Protein AF-A0A2E4EAE1-F1 (afdb_monomer_lite)

Radius of gyration: 16.14 Å; chains: 1; bounding box: 43×43×41 Å

pLDDT: mean 82.94, std 17.98, range [29.55, 97.81]

Foldseek 3Di:
DDDPDKDKDQLDDDDDDDDDDDLVRLVNVLLVLVQVLLPDPPRQFHDDPQQSNQEIEIEALDPPDDAWAWADDPSHTYTYGHDNDDDDDPFDKDADDPVQQPDQLLHIKTFHPSLRSLNSCLLRVLHSVLRVCLVVVVQLVDCSGRVNNDDNVQSPDRVGPSSVSSSSSSSVSPRCPDPGIGRDD

Secondary structure (DSSP, 8-state):
------EEE----------S--HHHHHHHHHHHHHHHTTSTT-SBPPPHHHHHT-EEEEE--TT----EEEEETTEEEEEEE-TT---TT-EEEPPPHHHHT-TTTS-EEESHHHHHHHHHHHHHHHHHHHHHHH-HHHHH-TTTBTT---TTTTSSTTSHHHHHHHHHHIIIIITTSTT-EE--

Structure (mmCIF, N/CA/C/O backbone):
data_AF-A0A2E4EAE1-F1
#
_entry.id   AF-A0A2E4EAE1-F1
#
loop_
_atom_site.group_PDB
_atom_site.id
_atom_site.type_symbol
_atom_site.label_atom_id
_atom_site.label_alt_id
_atom_site.label_comp_id
_atom_site.label_asym_id
_atom_site.label_entity_id
_atom_site.label_seq_id
_atom_site.pdbx_PDB_ins_code
_atom_site.Cartn_x
_atom_site.Cartn_y
_atom_site.Cartn_z
_atom_site.occupancy
_atom_site.B_iso_or_equiv
_atom_site.auth_seq_id
_atom_site.auth_comp_id
_atom_site.auth_asym_id
_atom_site.auth_atom_id
_atom_site.pdbx_PDB_model_num
ATOM 1 N N . MET A 1 1 ? -15.953 -31.266 8.461 1.00 37.25 1 MET A N 1
ATOM 2 C CA . MET A 1 1 ? -14.820 -30.324 8.318 1.00 37.25 1 MET A CA 1
ATOM 3 C C . MET A 1 1 ? -15.296 -29.164 7.445 1.00 37.25 1 MET A C 1
ATOM 5 O O . MET A 1 1 ? -15.343 -29.300 6.229 1.00 37.25 1 MET A O 1
ATOM 9 N N . GLN A 1 2 ? -15.813 -28.093 8.055 1.00 29.55 2 GLN A N 1
ATOM 10 C CA . GLN A 1 2 ? -16.350 -26.944 7.316 1.00 29.55 2 GLN A CA 1
ATOM 11 C C . GLN A 1 2 ? -15.187 -26.075 6.829 1.00 29.55 2 GLN A C 1
ATOM 13 O O . GLN A 1 2 ? -14.342 -25.663 7.619 1.00 29.55 2 GLN A O 1
ATOM 18 N N . ARG A 1 3 ? -15.120 -25.838 5.515 1.00 34.94 3 ARG A N 1
ATOM 19 C CA . ARG A 1 3 ? -14.210 -24.856 4.918 1.00 34.94 3 ARG A CA 1
ATOM 20 C C . ARG A 1 3 ? -14.643 -23.484 5.436 1.00 34.94 3 ARG A C 1
ATOM 22 O O . ARG A 1 3 ? -15.737 -23.042 5.105 1.00 34.94 3 ARG A O 1
ATOM 29 N N . GLY A 1 4 ? -13.825 -22.871 6.290 1.00 38.25 4 GLY A N 1
ATOM 30 C CA . GLY A 1 4 ? -14.064 -21.520 6.795 1.00 38.25 4 GLY A CA 1
ATOM 31 C C . GLY A 1 4 ? -14.280 -20.543 5.640 1.00 38.25 4 GLY A C 1
ATOM 32 O O . GLY A 1 4 ? -13.631 -20.665 4.600 1.00 38.25 4 GLY A O 1
ATOM 33 N N . ASN A 1 5 ? -15.234 -19.630 5.826 1.00 42.41 5 ASN A N 1
ATOM 34 C CA . ASN A 1 5 ? -15.734 -18.665 4.847 1.00 42.41 5 ASN A CA 1
ATOM 35 C C . ASN A 1 5 ? -14.617 -17.774 4.277 1.00 42.41 5 ASN A C 1
ATOM 37 O O . ASN A 1 5 ? -14.390 -16.661 4.741 1.00 42.41 5 ASN A O 1
ATOM 41 N N . MET A 1 6 ? -13.921 -18.261 3.254 1.00 36.84 6 MET A N 1
ATOM 42 C CA . MET A 1 6 ? -13.001 -17.474 2.445 1.00 36.84 6 MET A CA 1
ATOM 43 C C . MET A 1 6 ? -13.831 -16.730 1.401 1.00 36.84 6 MET A C 1
ATOM 45 O O . MET A 1 6 ? -14.415 -17.354 0.516 1.00 36.84 6 MET A O 1
ATOM 49 N N . LYS A 1 7 ? -13.921 -15.403 1.517 1.00 45.91 7 LYS A N 1
ATOM 50 C CA . LYS A 1 7 ? -14.502 -14.560 0.469 1.00 45.91 7 LYS A CA 1
ATOM 51 C C . LYS A 1 7 ? -13.377 -14.010 -0.403 1.00 45.91 7 LYS A C 1
ATOM 53 O O . LYS A 1 7 ? -12.556 -13.212 0.051 1.00 45.91 7 LYS A O 1
ATOM 58 N N . GLU A 1 8 ? -13.336 -14.442 -1.657 1.00 39.12 8 GLU A N 1
ATOM 59 C CA . GLU A 1 8 ? -12.516 -13.805 -2.686 1.00 39.12 8 GLU A CA 1
ATOM 60 C C . GLU A 1 8 ? -13.300 -12.642 -3.299 1.00 39.12 8 GLU A C 1
ATOM 62 O O . GLU A 1 8 ? -14.384 -12.837 -3.851 1.00 39.12 8 GLU A O 1
ATOM 67 N N . LEU A 1 9 ? -12.761 -11.425 -3.206 1.00 43.94 9 LEU A N 1
ATOM 68 C CA . LEU A 1 9 ? -13.325 -10.269 -3.894 1.00 43.94 9 LEU A CA 1
ATOM 69 C C . LEU A 1 9 ? -12.743 -10.193 -5.307 1.00 43.94 9 LEU A C 1
ATOM 71 O O . LEU A 1 9 ? -11.574 -9.856 -5.502 1.00 43.94 9 LEU A O 1
ATOM 75 N N . ASN A 1 10 ? -13.580 -10.467 -6.308 1.00 40.91 10 ASN A N 1
ATOM 76 C CA . ASN A 1 10 ? -13.293 -10.109 -7.693 1.00 40.91 10 ASN A CA 1
ATOM 77 C C . ASN A 1 10 ? -13.635 -8.628 -7.890 1.00 40.91 10 ASN A C 1
ATOM 79 O O . ASN A 1 10 ? -14.791 -8.275 -8.112 1.00 40.91 10 ASN A O 1
ATOM 83 N N . VAL A 1 11 ? -12.634 -7.752 -7.803 1.00 43.03 11 VAL A N 1
ATOM 84 C CA . VAL A 1 11 ? -12.815 -6.303 -7.986 1.00 43.03 11 VAL A CA 1
ATOM 85 C C . VAL A 1 11 ? -13.001 -5.994 -9.482 1.00 43.03 11 VAL A C 1
ATOM 87 O O . VAL A 1 11 ? -12.065 -5.582 -10.168 1.00 43.03 11 VAL A O 1
ATOM 90 N N . TYR A 1 12 ? -14.205 -6.223 -10.020 1.00 39.12 12 TYR A N 1
ATOM 91 C CA . TYR A 1 12 ? -14.596 -5.773 -11.361 1.00 39.12 12 TYR A CA 1
ATOM 92 C C . TYR A 1 12 ? -15.380 -4.457 -11.313 1.00 39.12 12 TYR A C 1
ATOM 94 O O . TYR A 1 12 ? -16.194 -4.191 -10.437 1.00 39.12 12 TYR A O 1
ATOM 102 N N . THR A 1 13 ? -15.048 -3.611 -12.280 1.00 49.38 13 THR A N 1
ATOM 103 C CA . THR A 1 13 ? -15.401 -2.201 -12.443 1.00 49.38 13 THR A CA 1
ATOM 104 C C . THR A 1 13 ? -16.889 -1.946 -12.675 1.00 49.38 13 THR A C 1
ATOM 106 O O . THR A 1 13 ? -17.449 -2.499 -13.616 1.00 49.38 13 THR A O 1
ATOM 109 N N . GLY A 1 14 ? -17.474 -1.004 -11.940 1.00 33.78 14 GLY A N 1
ATOM 110 C CA . GLY A 1 14 ? -18.778 -0.414 -12.257 1.00 33.78 14 GLY A CA 1
ATOM 111 C C . GLY A 1 14 ? -19.405 0.196 -11.014 1.00 33.78 14 GLY A C 1
ATOM 112 O O . GLY A 1 14 ? -19.077 -0.227 -9.918 1.00 33.78 14 GLY A O 1
ATOM 113 N N . GLU A 1 15 ? -20.194 1.246 -11.181 1.00 37.91 15 GLU A N 1
ATOM 114 C CA . GLU A 1 15 ? -20.766 2.092 -10.130 1.00 37.91 15 GLU A CA 1
ATOM 115 C C . GLU A 1 15 ? -21.535 1.299 -9.062 1.00 37.91 15 GLU A C 1
ATOM 117 O O . GLU A 1 15 ? -22.378 0.473 -9.398 1.00 37.91 15 GLU A O 1
ATOM 122 N N . TYR A 1 16 ? -21.279 1.589 -7.779 1.00 34.12 16 TYR A N 1
ATOM 123 C CA . TYR A 1 16 ? -22.100 1.087 -6.677 1.00 34.12 16 TYR A CA 1
ATOM 124 C C . TYR A 1 16 ? -22.393 2.186 -5.660 1.00 34.12 16 TYR A C 1
ATOM 126 O O . TYR A 1 16 ? -21.527 2.979 -5.283 1.00 34.12 16 TYR A O 1
ATOM 134 N N . THR A 1 17 ? -23.655 2.204 -5.249 1.00 29.73 17 THR A N 1
ATOM 135 C CA . THR A 1 17 ? -24.255 3.079 -4.249 1.00 29.73 17 THR A CA 1
ATOM 136 C C . THR A 1 17 ? -23.647 2.792 -2.876 1.00 29.73 17 THR A C 1
ATOM 138 O O . THR A 1 17 ? -23.623 1.650 -2.421 1.00 29.73 17 THR A O 1
ATOM 141 N N . ILE A 1 18 ? -23.129 3.841 -2.238 1.00 36.28 18 ILE A N 1
ATOM 142 C CA . ILE A 1 18 ? -22.396 3.797 -0.970 1.00 36.28 18 ILE A CA 1
ATOM 143 C C . ILE A 1 18 ? -23.400 3.674 0.181 1.00 36.28 18 ILE A C 1
ATOM 145 O O . ILE A 1 18 ? -24.134 4.621 0.443 1.00 36.28 18 ILE A O 1
ATOM 149 N N . ASN A 1 19 ? -23.392 2.541 0.886 1.00 31.92 19 ASN A N 1
ATOM 150 C CA . ASN A 1 19 ? -23.866 2.448 2.267 1.00 31.92 19 ASN A CA 1
ATOM 151 C C . ASN A 1 19 ? -22.698 1.981 3.148 1.00 31.92 19 ASN A C 1
ATOM 153 O O . ASN A 1 19 ? -21.879 1.159 2.750 1.00 31.92 19 ASN A O 1
ATOM 157 N N . SER A 1 20 ? -22.568 2.623 4.300 1.00 43.25 20 SER A N 1
ATOM 158 C CA . SER A 1 20 ? -21.354 2.787 5.098 1.00 43.25 20 SER A CA 1
ATOM 159 C C . SER A 1 20 ? -20.948 1.575 5.958 1.00 43.25 20 SER A C 1
ATOM 161 O O . SER A 1 20 ? -21.804 0.876 6.486 1.00 43.25 20 SER A O 1
ATOM 163 N N . GLU A 1 21 ? -19.630 1.447 6.188 1.00 56.25 21 GLU A N 1
ATOM 164 C CA . GLU A 1 21 ? -18.943 0.707 7.279 1.00 56.25 21 GLU A CA 1
ATOM 165 C C . GLU A 1 21 ? -18.638 -0.803 7.162 1.00 56.25 21 GLU A C 1
ATOM 167 O O . GLU A 1 21 ? -18.187 -1.388 8.147 1.00 56.25 21 GLU A O 1
ATOM 172 N N . ASP A 1 22 ? -18.749 -1.454 6.001 1.00 77.88 22 ASP A N 1
ATOM 173 C CA . ASP A 1 22 ? -18.199 -2.816 5.855 1.00 77.88 22 ASP A CA 1
ATOM 174 C C . ASP A 1 22 ? -16.760 -2.844 5.295 1.00 77.88 22 ASP A C 1
ATOM 176 O O . ASP A 1 22 ? -16.285 -1.931 4.610 1.00 77.88 22 ASP A O 1
ATOM 180 N N . HIS A 1 23 ? -16.020 -3.904 5.643 1.00 85.06 23 HIS A N 1
ATOM 181 C CA . HIS A 1 23 ? -14.617 -4.081 5.253 1.00 85.06 23 HIS A CA 1
ATOM 182 C C . HIS A 1 23 ? -14.446 -4.066 3.727 1.00 85.06 23 HIS A C 1
ATOM 184 O O . HIS A 1 23 ? -13.472 -3.512 3.218 1.00 85.06 23 HIS A O 1
ATOM 190 N N . GLU A 1 24 ? -15.393 -4.664 3.001 1.00 86.12 24 GLU A N 1
ATOM 191 C CA . GLU A 1 24 ? -15.355 -4.798 1.544 1.00 86.12 24 GLU A CA 1
ATOM 192 C C . GLU A 1 24 ? -15.437 -3.420 0.870 1.00 86.12 24 GLU A C 1
ATOM 194 O O . GLU A 1 24 ? -14.621 -3.103 0.002 1.00 86.12 24 GLU A O 1
ATOM 199 N N . THR A 1 25 ? -16.351 -2.561 1.323 1.00 88.94 25 THR A N 1
ATOM 200 C CA . THR A 1 25 ? -16.530 -1.195 0.820 1.00 88.94 25 THR A CA 1
ATOM 201 C C . THR A 1 25 ? -15.285 -0.349 1.052 1.00 88.94 25 THR A C 1
ATOM 203 O O . THR A 1 25 ? -14.785 0.277 0.116 1.00 88.94 25 THR A O 1
ATOM 206 N N . ILE A 1 26 ? -14.729 -0.379 2.267 1.00 91.31 26 ILE A N 1
ATOM 207 C CA . ILE A 1 26 ? -13.510 0.368 2.617 1.00 91.31 26 ILE A CA 1
ATOM 208 C C . ILE A 1 26 ? -12.330 -0.077 1.739 1.00 91.31 26 ILE A C 1
ATOM 210 O O . ILE A 1 26 ? -11.548 0.741 1.254 1.00 91.31 26 ILE A O 1
ATOM 214 N N . ILE A 1 27 ? -12.198 -1.378 1.494 1.00 92.38 27 ILE A N 1
ATOM 215 C CA . ILE A 1 27 ? -11.084 -1.928 0.716 1.00 92.38 27 ILE A CA 1
ATOM 216 C C . ILE A 1 27 ? -11.249 -1.637 -0.775 1.00 92.38 27 ILE A C 1
ATOM 218 O O . ILE A 1 27 ? -10.278 -1.263 -1.437 1.00 92.38 27 ILE A O 1
ATOM 222 N N . ASN A 1 28 ? -12.468 -1.726 -1.305 1.00 91.62 28 ASN A N 1
ATOM 223 C CA . ASN A 1 28 ? -12.767 -1.316 -2.674 1.00 91.62 28 ASN A CA 1
ATOM 224 C C . ASN A 1 28 ? -12.489 0.180 -2.883 1.00 91.62 28 ASN A C 1
ATOM 226 O O . ASN A 1 28 ? -11.887 0.561 -3.894 1.00 91.62 28 ASN A O 1
ATOM 230 N N . GLU A 1 29 ? -12.850 1.022 -1.909 1.00 94.69 29 GLU A N 1
ATOM 231 C CA . GLU A 1 29 ? -12.513 2.446 -1.905 1.00 94.69 29 GLU A CA 1
ATOM 232 C C . GLU A 1 29 ? -10.991 2.643 -1.962 1.00 94.69 29 GLU A C 1
ATOM 234 O O . GLU A 1 29 ? -10.488 3.339 -2.853 1.00 94.69 29 GLU A O 1
ATOM 239 N N . PHE A 1 30 ? -10.242 1.980 -1.073 1.00 95.94 30 PHE A N 1
ATOM 240 C CA . PHE A 1 30 ? -8.781 2.032 -1.055 1.00 95.94 30 PHE A CA 1
ATOM 241 C C . PHE A 1 30 ? -8.180 1.644 -2.412 1.00 95.94 30 PHE A C 1
ATOM 243 O O . PHE A 1 30 ? -7.364 2.391 -2.956 1.00 95.94 30 PHE A O 1
ATOM 250 N N . VAL A 1 31 ? -8.589 0.511 -2.996 1.00 95.12 31 VAL A N 1
ATOM 251 C CA . VAL A 1 31 ? -8.072 0.031 -4.291 1.00 95.12 31 VAL A CA 1
ATOM 252 C C . VAL A 1 31 ? -8.362 1.045 -5.400 1.00 95.12 31 VAL A C 1
ATOM 254 O O . VAL A 1 31 ? -7.477 1.366 -6.204 1.00 95.12 31 VAL A O 1
ATOM 257 N N . GLY A 1 32 ? -9.572 1.608 -5.427 1.00 95.31 32 GLY A N 1
ATOM 258 C CA . GLY A 1 32 ? -9.955 2.656 -6.371 1.00 95.31 32 GLY A CA 1
ATOM 259 C 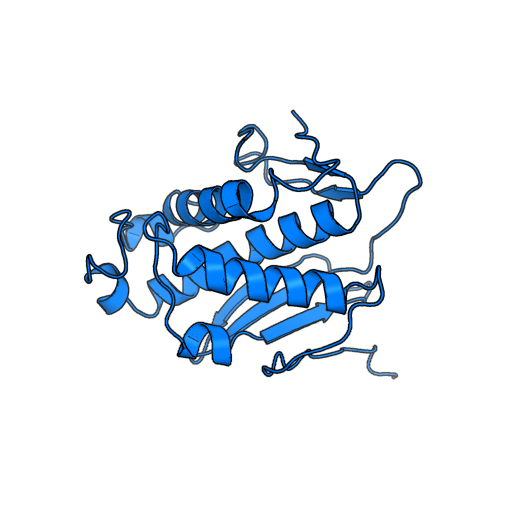C . GLY A 1 32 ? -9.090 3.913 -6.240 1.00 95.31 32 GLY A C 1
ATOM 260 O O . GLY A 1 32 ? -8.601 4.447 -7.245 1.00 95.31 32 GLY A O 1
ATOM 261 N N . LEU A 1 33 ? -8.850 4.371 -5.011 1.00 96.44 33 LEU A N 1
ATOM 262 C CA . LEU A 1 33 ? -8.011 5.533 -4.725 1.00 96.44 33 LEU A CA 1
ATOM 263 C C . LEU A 1 33 ? -6.533 5.269 -5.030 1.00 96.44 33 LEU A C 1
ATOM 265 O O . LEU A 1 33 ? -5.887 6.113 -5.649 1.00 96.44 33 LEU A O 1
ATOM 269 N N . ALA A 1 34 ? -6.004 4.092 -4.704 1.00 96.31 34 ALA A N 1
ATOM 270 C CA . ALA A 1 34 ? -4.627 3.706 -5.005 1.00 96.31 34 ALA A CA 1
ATOM 271 C C . ALA A 1 34 ? -4.373 3.625 -6.520 1.00 96.31 34 ALA A C 1
ATOM 273 O O . ALA A 1 34 ? -3.356 4.120 -7.027 1.00 96.31 34 ALA A O 1
ATOM 274 N N . LYS A 1 35 ? -5.341 3.108 -7.286 1.00 95.94 35 LYS A N 1
ATOM 275 C CA . LYS A 1 35 ? -5.311 3.132 -8.756 1.00 95.94 35 LYS A CA 1
ATOM 276 C C . LYS A 1 35 ? -5.257 4.551 -9.310 1.00 95.94 35 LYS A C 1
ATOM 278 O O . LYS A 1 35 ? -4.509 4.808 -10.254 1.00 95.94 35 LYS A O 1
ATOM 283 N N . LYS A 1 36 ? -6.012 5.487 -8.732 1.00 95.06 36 LYS A N 1
ATOM 284 C CA . LYS A 1 36 ? -5.952 6.910 -9.108 1.00 95.06 36 LYS A CA 1
ATOM 285 C C . LYS A 1 36 ? -4.615 7.539 -8.696 1.00 95.06 36 LYS A C 1
ATOM 287 O O . LYS A 1 36 ? -3.979 8.196 -9.518 1.00 95.06 36 LYS A O 1
ATOM 292 N N . ALA A 1 37 ? -4.147 7.300 -7.471 1.00 94.62 37 ALA A N 1
ATOM 293 C CA . ALA A 1 37 ? -2.909 7.864 -6.936 1.00 94.62 37 ALA A CA 1
ATOM 294 C C . ALA A 1 37 ? -1.687 7.460 -7.769 1.00 94.62 37 ALA A C 1
ATOM 296 O O . ALA A 1 37 ? -0.918 8.318 -8.194 1.00 94.62 37 ALA A O 1
ATOM 297 N N . THR A 1 38 ? -1.556 6.182 -8.125 1.00 93.00 38 THR A N 1
ATOM 298 C CA . THR A 1 38 ? -0.424 5.690 -8.937 1.00 93.00 38 THR A CA 1
ATOM 299 C C . THR A 1 38 ? -0.402 6.251 -10.367 1.00 93.00 38 THR A C 1
ATOM 301 O O . THR A 1 38 ? 0.631 6.226 -11.041 1.00 93.00 38 THR A O 1
ATOM 304 N N . ARG A 1 39 ? -1.492 6.868 -10.839 1.00 91.38 39 ARG A N 1
ATOM 305 C CA . ARG A 1 39 ? -1.534 7.604 -12.115 1.00 91.38 39 ARG A CA 1
ATOM 306 C C . ARG A 1 39 ? -1.047 9.053 -12.003 1.00 91.38 39 ARG A C 1
ATOM 308 O O . ARG A 1 39 ? -0.580 9.579 -13.012 1.00 91.38 39 ARG A O 1
ATOM 315 N N . LYS A 1 40 ? -1.012 9.661 -10.811 1.00 90.81 40 LYS A N 1
ATOM 316 C CA . LYS A 1 40 ? -0.550 11.051 -10.588 1.00 90.81 40 LYS A CA 1
ATOM 317 C C . LYS A 1 40 ? 0.919 11.256 -10.930 1.00 90.81 40 LYS A C 1
ATOM 319 O O . LYS A 1 40 ? 1.730 10.361 -10.713 1.00 90.81 40 LYS A O 1
ATOM 324 N N . ALA A 1 41 ? 1.299 12.432 -11.423 1.00 86.50 41 ALA A N 1
ATOM 325 C CA . ALA A 1 41 ? 2.679 12.711 -11.829 1.00 86.50 41 ALA A CA 1
ATOM 326 C C . ALA A 1 41 ? 3.724 12.414 -10.733 1.00 86.50 41 ALA A C 1
ATOM 328 O O . ALA A 1 41 ? 4.799 11.934 -11.089 1.00 86.50 41 ALA A O 1
ATOM 329 N N . SER A 1 42 ? 3.359 12.613 -9.462 1.00 87.81 42 SER A N 1
ATOM 330 C CA . SER A 1 42 ? 4.162 12.376 -8.255 1.00 87.81 42 SER A CA 1
ATOM 331 C C . SER A 1 42 ? 4.343 10.907 -7.855 1.00 87.81 42 SER A C 1
ATOM 333 O O . SER A 1 42 ? 5.124 10.628 -6.953 1.00 87.81 42 SER A O 1
ATOM 335 N N . ALA A 1 43 ? 3.638 9.962 -8.485 1.00 92.00 43 ALA A N 1
ATOM 336 C CA . ALA A 1 43 ? 3.779 8.551 -8.139 1.00 92.00 43 ALA A CA 1
ATOM 337 C C . ALA A 1 43 ? 5.217 8.066 -8.414 1.00 92.00 43 ALA A C 1
ATOM 339 O O . ALA A 1 43 ? 5.681 8.217 -9.552 1.00 92.00 43 ALA A O 1
ATOM 340 N N . PRO A 1 44 ? 5.897 7.436 -7.433 1.00 90.12 44 PRO A N 1
ATOM 341 C CA . PRO A 1 44 ? 7.279 6.982 -7.592 1.00 90.12 44 PRO A CA 1
ATOM 342 C C . PRO A 1 44 ? 7.388 5.875 -8.645 1.00 90.12 44 PRO A C 1
ATOM 344 O O . PRO A 1 44 ? 8.403 5.751 -9.332 1.00 90.12 44 PRO A O 1
ATOM 347 N N . PHE A 1 45 ? 6.309 5.103 -8.797 1.00 88.25 45 PHE A N 1
ATOM 348 C CA . PHE A 1 45 ? 6.214 3.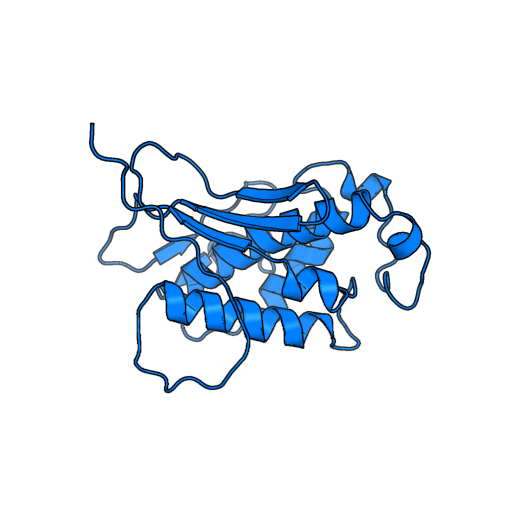987 -9.718 1.00 88.25 45 PHE A CA 1
ATOM 349 C C . PHE A 1 45 ? 4.820 3.906 -10.356 1.00 88.25 45 PHE A C 1
ATOM 351 O O . PHE A 1 45 ? 3.799 3.970 -9.665 1.00 88.25 45 PHE A O 1
ATOM 358 N N . LYS A 1 46 ? 4.763 3.762 -11.684 1.00 89.94 46 LYS A N 1
ATOM 359 C CA . LYS A 1 46 ? 3.517 3.588 -12.446 1.00 89.94 46 LYS A CA 1
ATOM 360 C C . LYS A 1 46 ? 3.135 2.122 -12.561 1.00 89.94 46 LYS A C 1
ATOM 362 O O . LYS A 1 46 ? 3.948 1.282 -12.926 1.00 89.94 46 LYS A O 1
ATOM 367 N N . LEU A 1 47 ? 1.859 1.832 -12.340 1.00 90.50 47 LEU A N 1
ATOM 368 C CA . LEU A 1 47 ? 1.306 0.491 -12.503 1.00 90.50 47 LEU A CA 1
ATOM 369 C C . LEU A 1 47 ? 0.502 0.400 -13.798 1.00 90.50 47 LEU A C 1
ATOM 371 O O . LEU A 1 47 ? -0.217 1.333 -14.167 1.00 90.50 47 LEU A O 1
ATOM 375 N N . SER A 1 48 ? 0.633 -0.728 -14.495 1.00 86.56 48 SER A N 1
ATOM 376 C CA . SER A 1 48 ? -0.128 -0.988 -15.715 1.00 86.56 48 SER A CA 1
ATOM 377 C C . SER A 1 48 ? -1.613 -1.188 -15.406 1.00 86.56 48 SER A C 1
ATOM 379 O O . SER A 1 48 ? -2.002 -1.519 -14.286 1.00 86.56 48 SER A O 1
ATOM 381 N N . ALA A 1 49 ? -2.464 -1.028 -16.421 1.00 87.44 49 ALA A N 1
ATOM 382 C CA . ALA A 1 49 ? -3.872 -1.401 -16.298 1.00 87.44 49 ALA A CA 1
ATOM 383 C C . ALA A 1 49 ? -4.040 -2.891 -15.942 1.0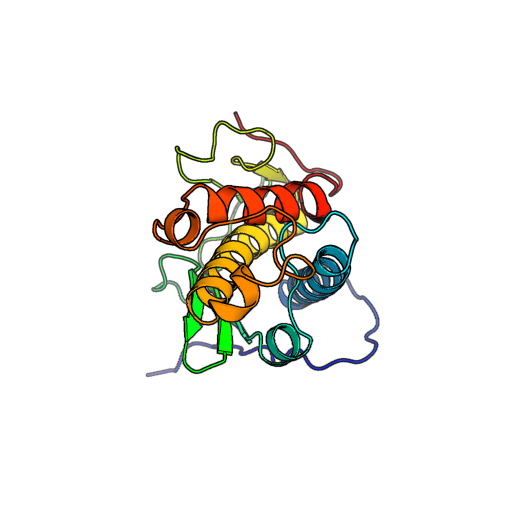0 87.44 49 ALA A C 1
ATOM 385 O O . ALA A 1 49 ? -4.926 -3.230 -15.165 1.00 87.44 49 ALA A O 1
ATOM 386 N N . ASP A 1 50 ? -3.158 -3.749 -16.465 1.00 88.06 50 ASP A N 1
ATOM 387 C CA . ASP A 1 50 ? -3.167 -5.192 -16.217 1.00 88.06 50 ASP A CA 1
ATOM 388 C C . ASP A 1 50 ? -2.856 -5.548 -14.754 1.00 88.06 50 ASP A C 1
ATOM 390 O O . ASP A 1 50 ? -3.546 -6.391 -14.190 1.00 88.06 50 ASP A O 1
ATOM 394 N N . PHE A 1 51 ? -1.923 -4.834 -14.099 1.00 92.50 51 PHE A N 1
ATOM 395 C CA . PHE A 1 51 ? -1.674 -4.995 -12.659 1.00 92.50 51 PHE A CA 1
ATOM 396 C C . PHE A 1 51 ? -2.970 -4.823 -11.862 1.00 92.50 51 PHE A C 1
ATOM 398 O O . PHE A 1 51 ? -3.329 -5.675 -11.058 1.00 92.50 51 PHE A O 1
ATOM 405 N N . TRP A 1 52 ? -3.696 -3.733 -12.125 1.00 93.44 52 TRP A N 1
ATOM 406 C CA . TRP A 1 52 ? -4.935 -3.421 -11.415 1.00 93.44 52 TRP A CA 1
ATOM 407 C C . TRP A 1 52 ? -6.079 -4.368 -11.769 1.00 93.44 52 TRP A C 1
ATOM 409 O O . TRP A 1 52 ? -6.877 -4.687 -10.900 1.00 93.44 52 TRP A O 1
ATOM 419 N N . LYS A 1 53 ? -6.168 -4.813 -13.028 1.00 89.50 53 LYS A N 1
ATOM 420 C CA . LYS A 1 53 ? -7.201 -5.756 -13.482 1.00 89.50 53 LYS A CA 1
ATOM 421 C C . LYS A 1 53 ? -7.061 -7.129 -12.817 1.00 89.50 53 LYS A C 1
ATOM 423 O O . LYS A 1 53 ? -8.054 -7.825 -12.656 1.00 89.50 53 LYS A O 1
ATOM 428 N N . ARG A 1 54 ? -5.833 -7.521 -12.475 1.00 90.19 54 ARG A N 1
ATOM 429 C CA . ARG A 1 54 ? -5.507 -8.831 -11.898 1.00 90.19 54 ARG A CA 1
ATOM 430 C C . ARG A 1 54 ? -5.234 -8.784 -10.399 1.00 90.19 54 ARG A C 1
ATOM 432 O O . ARG A 1 54 ? -4.863 -9.810 -9.847 1.00 90.19 54 ARG A O 1
ATOM 439 N N . LEU A 1 55 ? -5.341 -7.626 -9.749 1.00 93.56 55 LEU A N 1
ATOM 440 C CA . LEU A 1 55 ? -5.112 -7.539 -8.311 1.00 93.56 55 LEU A CA 1
ATOM 441 C C . LEU A 1 55 ? -6.208 -8.320 -7.579 1.00 93.56 55 LEU A C 1
ATOM 443 O O . LEU A 1 55 ? -7.381 -7.969 -7.672 1.00 93.56 55 LEU A O 1
ATOM 447 N N . ILE A 1 56 ? -5.809 -9.348 -6.837 1.00 92.25 56 ILE A N 1
ATOM 448 C CA . ILE A 1 56 ? -6.699 -10.119 -5.968 1.00 92.25 56 ILE A CA 1
ATOM 449 C C . ILE A 1 56 ? -6.570 -9.580 -4.547 1.00 92.25 56 ILE A C 1
ATOM 451 O O . ILE A 1 56 ? -5.456 -9.455 -4.036 1.00 92.25 56 ILE A O 1
ATOM 455 N N . VAL A 1 57 ? -7.694 -9.287 -3.895 1.00 92.31 57 VAL A N 1
ATOM 456 C CA . VAL A 1 57 ? -7.720 -8.937 -2.471 1.00 92.31 57 VAL A CA 1
ATOM 457 C C . VAL A 1 57 ? -8.589 -9.945 -1.729 1.00 92.31 57 VAL A C 1
ATOM 459 O O . VAL A 1 57 ? -9.770 -10.102 -2.030 1.00 92.31 57 VAL A O 1
ATOM 462 N N . THR A 1 58 ? -8.000 -10.648 -0.766 1.00 88.56 58 THR A N 1
ATOM 463 C CA . THR A 1 58 ? -8.689 -11.653 0.052 1.00 88.56 58 THR A CA 1
ATOM 464 C C . THR A 1 58 ? -8.842 -11.144 1.477 1.00 88.56 58 THR A C 1
ATOM 466 O O . THR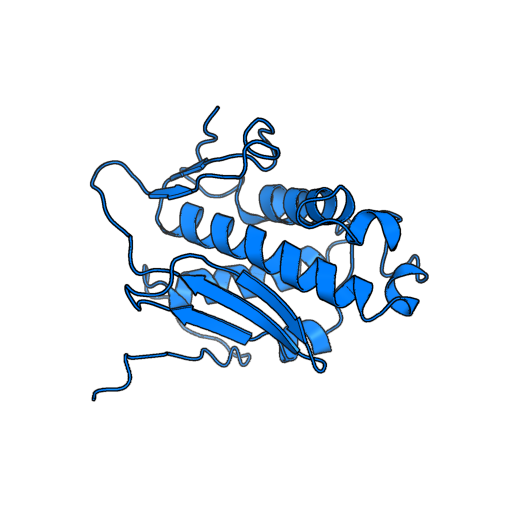 A 1 58 ? -7.854 -10.750 2.103 1.00 88.56 58 THR A O 1
ATOM 469 N N . LEU A 1 59 ? -10.067 -11.201 1.998 1.00 85.31 59 LEU A N 1
ATOM 470 C CA . LEU A 1 59 ? -10.372 -10.899 3.395 1.00 85.31 59 LEU A CA 1
ATOM 471 C C . LEU A 1 59 ? -10.430 -12.215 4.158 1.00 85.31 59 LEU A C 1
ATOM 473 O O . LEU A 1 59 ? -11.295 -13.049 3.888 1.00 85.31 59 LEU A O 1
ATOM 477 N N . ASP A 1 60 ? -9.479 -12.427 5.057 1.00 81.81 60 ASP A N 1
ATOM 478 C CA . ASP A 1 60 ? -9.359 -13.668 5.807 1.00 81.81 60 ASP A CA 1
ATOM 479 C C . ASP A 1 60 ? -9.706 -13.429 7.275 1.00 81.81 60 ASP A C 1
ATOM 481 O O . ASP A 1 60 ? -8.960 -12.786 8.007 1.00 81.81 60 ASP A O 1
ATOM 485 N N . PHE A 1 61 ? -10.856 -13.948 7.694 1.00 76.31 61 PHE A N 1
ATOM 486 C CA . PHE A 1 61 ? -11.328 -13.894 9.080 1.00 76.31 61 PHE A CA 1
ATOM 487 C C . PHE A 1 61 ? -10.997 -15.178 9.858 1.00 76.31 61 PHE A C 1
ATOM 489 O O . PHE A 1 61 ? -11.533 -15.394 10.942 1.00 76.31 61 PHE A O 1
ATOM 496 N N . ASN A 1 62 ? -10.167 -16.063 9.296 1.00 73.31 62 ASN A N 1
ATOM 497 C CA . ASN A 1 62 ? -9.753 -17.302 9.942 1.00 73.31 62 ASN A CA 1
ATOM 498 C C . ASN A 1 62 ? -8.770 -17.019 11.090 1.00 73.31 62 ASN A C 1
ATOM 500 O O . ASN A 1 62 ? -7.722 -16.407 10.881 1.00 73.31 62 ASN A O 1
ATOM 504 N N . ASP A 1 63 ? -9.086 -17.535 12.276 1.00 68.69 63 ASP A N 1
ATOM 505 C CA . ASP A 1 63 ? -8.325 -17.377 13.522 1.00 68.69 63 ASP A CA 1
ATOM 506 C C . ASP A 1 63 ? -6.940 -18.051 13.507 1.00 68.69 63 ASP A C 1
ATOM 508 O O . ASP A 1 63 ? -6.067 -17.778 14.338 1.00 68.69 63 ASP A O 1
ATOM 512 N N . HIS A 1 64 ? -6.705 -18.937 12.540 1.00 68.44 64 HIS A N 1
ATOM 513 C CA . HIS A 1 64 ? -5.425 -19.605 12.339 1.00 68.44 64 HIS A CA 1
ATOM 514 C C . HIS A 1 64 ? -4.441 -18.796 11.484 1.00 68.44 64 HIS A C 1
ATOM 516 O O . HIS A 1 64 ? -3.252 -19.139 11.438 1.00 68.44 64 HIS A O 1
ATOM 522 N N . ARG A 1 65 ? -4.879 -17.731 10.793 1.00 66.81 65 ARG A N 1
ATOM 523 C CA . ARG A 1 65 ? -3.964 -16.887 10.015 1.00 66.81 65 ARG A CA 1
ATOM 524 C C . ARG A 1 65 ? -3.386 -15.789 10.898 1.00 66.81 65 ARG A C 1
ATOM 526 O O . ARG A 1 65 ? -4.083 -14.929 11.405 1.00 66.81 65 ARG A O 1
ATOM 533 N N . THR A 1 66 ? -2.064 -15.782 11.032 1.00 69.25 66 THR A N 1
ATOM 534 C CA . THR A 1 66 ? -1.382 -14.887 11.976 1.00 69.25 66 THR A CA 1
ATOM 535 C C . THR A 1 66 ? -0.925 -13.552 11.385 1.00 69.25 66 THR A C 1
ATOM 537 O O . THR A 1 66 ? -0.516 -12.684 12.153 1.00 69.25 66 THR A O 1
ATOM 540 N N . ALA A 1 67 ? -0.953 -13.376 10.055 1.00 82.81 67 ALA A N 1
ATOM 541 C CA . ALA A 1 67 ? -0.465 -12.158 9.404 1.00 82.81 67 ALA A CA 1
ATOM 542 C C . ALA A 1 67 ? -1.062 -11.913 8.009 1.00 82.81 67 ALA A C 1
ATOM 544 O O . ALA A 1 67 ? -1.230 -12.848 7.218 1.00 82.81 67 ALA A O 1
ATOM 545 N N . SER A 1 68 ? -1.278 -10.633 7.704 1.00 90.12 68 SER A N 1
ATOM 546 C CA . SER A 1 68 ? -1.534 -10.118 6.356 1.00 90.12 68 SER A CA 1
ATOM 547 C C . SER A 1 68 ? -0.289 -10.229 5.475 1.00 90.12 68 SER A C 1
ATOM 549 O O . SER A 1 68 ? 0.834 -10.327 5.979 1.00 90.12 68 SER A O 1
ATOM 551 N N . ARG A 1 69 ? -0.493 -10.318 4.155 1.00 92.56 69 ARG A N 1
ATOM 552 C CA . ARG A 1 69 ? 0.584 -10.469 3.167 1.00 92.56 69 ARG A CA 1
ATOM 553 C C . ARG A 1 69 ? 0.211 -9.876 1.813 1.00 92.56 69 ARG A C 1
ATOM 555 O O . ARG A 1 69 ? -0.895 -10.092 1.323 1.00 92.56 69 ARG A O 1
ATOM 562 N N . GLY A 1 70 ? 1.181 -9.255 1.158 1.00 94.81 70 GLY A N 1
ATOM 563 C CA . GLY A 1 70 ? 1.121 -8.821 -0.230 1.00 94.81 70 GLY A CA 1
ATOM 564 C C . GLY A 1 70 ? 2.195 -9.483 -1.086 1.00 94.81 70 GLY A C 1
ATOM 565 O O . GLY A 1 70 ? 3.311 -9.753 -0.633 1.00 94.81 70 GLY A O 1
ATOM 566 N N . GLY A 1 71 ? 1.883 -9.739 -2.353 1.00 94.88 71 GLY A N 1
ATOM 567 C CA . GLY A 1 71 ? 2.809 -10.417 -3.248 1.00 94.88 71 GLY A CA 1
ATOM 568 C C . GLY A 1 71 ? 2.463 -10.314 -4.725 1.00 94.88 71 GLY A C 1
ATOM 569 O O . GLY A 1 71 ? 1.464 -9.727 -5.134 1.00 94.88 71 GLY A O 1
ATOM 570 N N . TYR A 1 72 ? 3.334 -10.905 -5.541 1.00 94.31 72 TYR A N 1
ATOM 571 C CA . TYR A 1 72 ? 3.125 -11.078 -6.974 1.00 94.31 72 TYR A CA 1
ATOM 572 C C . TYR A 1 72 ? 3.681 -12.435 -7.401 1.00 94.31 72 TYR A C 1
ATOM 574 O O . TYR A 1 72 ? 4.850 -12.739 -7.151 1.00 94.31 72 TYR A O 1
ATOM 582 N N . ARG A 1 73 ? 2.849 -13.270 -8.025 1.00 91.00 73 ARG A N 1
ATOM 583 C CA . ARG A 1 73 ? 3.233 -14.603 -8.509 1.00 91.00 73 ARG A CA 1
ATOM 584 C C . ARG A 1 73 ? 2.435 -14.937 -9.764 1.00 91.00 73 ARG A C 1
ATOM 586 O O . ARG A 1 73 ? 1.268 -14.587 -9.856 1.00 91.00 73 ARG A O 1
ATOM 593 N N . ASN A 1 74 ? 3.063 -15.612 -10.729 1.00 89.50 74 ASN A N 1
ATOM 594 C CA . ASN A 1 74 ? 2.412 -16.091 -11.957 1.00 89.50 74 ASN A CA 1
ATOM 595 C C . ASN A 1 74 ? 1.609 -15.007 -12.712 1.00 89.50 74 ASN A C 1
ATOM 597 O O . ASN A 1 74 ? 0.530 -15.273 -13.228 1.00 89.50 74 ASN A O 1
ATOM 601 N N . GLY A 1 75 ? 2.118 -13.770 -12.759 1.00 87.25 75 GLY A N 1
ATOM 602 C CA . GLY A 1 75 ? 1.441 -12.672 -13.459 1.00 87.25 75 GLY A CA 1
ATOM 603 C C . GLY A 1 75 ? 0.334 -11.969 -12.663 1.00 87.25 75 GLY A C 1
ATOM 604 O O . GLY A 1 75 ? -0.327 -11.087 -13.204 1.00 87.25 75 GLY A O 1
ATOM 605 N N . VAL A 1 76 ? 0.113 -12.351 -11.403 1.00 92.38 76 VAL A N 1
ATOM 606 C CA . VAL A 1 76 ? -1.013 -11.891 -10.581 1.00 92.38 76 VAL A CA 1
ATOM 607 C C . VAL A 1 76 ? -0.492 -11.257 -9.295 1.00 92.38 76 VAL A C 1
ATOM 609 O O . VAL A 1 76 ? 0.291 -11.863 -8.558 1.00 92.38 76 VAL A O 1
ATOM 612 N N . ALA A 1 77 ? -0.918 -10.020 -9.038 1.00 94.62 77 ALA A N 1
ATOM 613 C CA . ALA A 1 77 ? -0.700 -9.339 -7.768 1.00 94.62 77 ALA A CA 1
ATOM 614 C C . ALA A 1 77 ? -1.776 -9.773 -6.775 1.00 94.62 77 ALA A C 1
ATOM 616 O O . ALA A 1 77 ? -2.935 -9.931 -7.154 1.00 94.62 77 ALA A O 1
ATOM 617 N N . TRP A 1 78 ? -1.412 -9.947 -5.511 1.00 95.00 78 TRP A N 1
ATOM 618 C CA . TRP A 1 78 ? -2.363 -10.346 -4.484 1.00 95.00 78 TRP A CA 1
ATOM 619 C C . TRP A 1 78 ? -2.076 -9.653 -3.157 1.00 95.00 78 TRP A C 1
ATOM 621 O O . TRP A 1 78 ? -0.925 -9.362 -2.826 1.00 95.00 78 TRP A O 1
ATOM 631 N N . ILE A 1 79 ? -3.144 -9.403 -2.409 1.00 94.38 79 ILE A N 1
ATOM 632 C CA . ILE A 1 79 ? -3.146 -8.931 -1.029 1.00 94.38 79 ILE A CA 1
ATOM 633 C C . ILE A 1 79 ? -4.078 -9.854 -0.251 1.00 94.38 79 ILE A C 1
ATOM 635 O O . ILE A 1 79 ? -5.189 -10.144 -0.684 1.00 94.38 79 ILE A O 1
ATOM 639 N N . ASN A 1 80 ? -3.636 -10.317 0.904 1.00 90.62 80 ASN A N 1
ATOM 640 C CA . ASN A 1 80 ? -4.462 -11.044 1.847 1.00 90.62 80 ASN A CA 1
ATOM 641 C C . ASN A 1 80 ? -4.402 -10.328 3.191 1.00 90.62 80 ASN A C 1
ATOM 643 O O . ASN A 1 80 ? -3.311 -10.059 3.694 1.00 90.62 80 ASN A O 1
ATOM 647 N N . LEU A 1 81 ? -5.568 -10.025 3.748 1.00 89.38 81 LEU A N 1
ATOM 648 C CA . LEU A 1 81 ? -5.690 -9.337 5.022 1.00 89.38 81 LEU A CA 1
ATOM 649 C C . LEU A 1 81 ? -6.174 -10.329 6.075 1.00 89.38 81 LEU A C 1
ATOM 651 O O . LEU A 1 81 ? -7.256 -10.888 5.917 1.00 89.38 81 LEU A O 1
ATOM 655 N N . ALA A 1 82 ? -5.382 -10.540 7.124 1.00 86.50 82 ALA A N 1
ATOM 656 C CA . ALA A 1 82 ? -5.803 -11.291 8.302 1.00 86.50 82 ALA A CA 1
ATOM 657 C C . ALA A 1 82 ? -6.593 -10.352 9.226 1.00 86.50 82 ALA A C 1
ATOM 659 O O . ALA A 1 82 ? -6.066 -9.341 9.692 1.00 86.50 82 ALA A O 1
ATOM 660 N N . LEU A 1 83 ? -7.875 -10.655 9.415 1.00 80.62 83 LEU A N 1
ATOM 661 C CA . LEU A 1 83 ? -8.887 -9.789 10.018 1.00 80.62 83 LEU A CA 1
ATOM 662 C C . LEU A 1 83 ? -9.542 -10.412 11.270 1.00 80.62 83 LEU A C 1
ATOM 664 O O . LEU A 1 83 ? -10.515 -9.883 11.795 1.00 80.62 83 LEU A O 1
ATOM 668 N N . ASP A 1 84 ? -9.043 -11.549 11.746 1.00 68.25 84 ASP A N 1
ATOM 669 C CA . ASP A 1 84 ? -9.607 -12.339 12.849 1.00 68.25 84 ASP A CA 1
ATOM 670 C C . ASP A 1 84 ? -9.440 -11.682 14.235 1.00 68.25 84 ASP A C 1
ATOM 672 O O . ASP A 1 84 ? -10.259 -11.891 15.129 1.00 68.25 84 ASP A O 1
ATOM 676 N N . LYS A 1 85 ? -8.402 -10.858 14.433 1.00 58.88 85 LYS A N 1
ATOM 677 C CA . LYS A 1 85 ? -8.031 -10.313 15.758 1.00 58.88 85 LYS A CA 1
ATOM 678 C C . LYS A 1 85 ? -8.527 -8.900 16.071 1.00 58.88 85 LYS A C 1
ATOM 680 O O . LYS A 1 85 ? -7.899 -8.216 16.882 1.00 58.88 85 LYS A O 1
ATOM 685 N N . TYR A 1 86 ? -9.637 -8.437 15.498 1.00 63.06 86 TYR A N 1
ATOM 686 C CA . TYR A 1 86 ? -10.163 -7.108 15.849 1.00 63.06 86 TYR A CA 1
ATOM 687 C C . TYR A 1 86 ? -10.979 -7.118 17.137 1.00 63.06 86 TYR A C 1
ATOM 689 O O . TYR A 1 86 ? -12.116 -7.587 17.149 1.00 63.06 86 TYR A O 1
ATOM 697 N N . PRO A 1 87 ? -10.445 -6.537 18.223 1.00 51.34 87 PRO A N 1
ATOM 698 C CA . PRO A 1 87 ? -11.299 -5.610 18.971 1.00 51.34 87 PRO A CA 1
ATOM 699 C C . PRO A 1 87 ? -10.539 -4.437 19.632 1.00 51.34 87 PRO A C 1
ATOM 701 O O . PRO A 1 87 ? -9.397 -4.607 20.061 1.00 51.34 87 PRO A O 1
ATOM 704 N N . ARG A 1 88 ? -11.220 -3.290 19.854 1.00 53.16 88 ARG A N 1
ATOM 705 C CA . ARG A 1 88 ? -11.569 -2.726 21.194 1.00 53.16 88 ARG A CA 1
ATOM 706 C C . ARG A 1 88 ? -12.003 -1.244 21.163 1.00 53.16 88 ARG A C 1
ATOM 708 O O . ARG A 1 88 ? -11.720 -0.510 20.226 1.00 53.16 88 ARG A O 1
ATOM 715 N N . LYS A 1 89 ? -12.690 -0.859 22.250 1.00 47.69 89 LYS A N 1
ATOM 716 C CA . LYS A 1 89 ? -13.401 0.400 22.568 1.00 47.69 89 LYS A CA 1
ATOM 717 C C . LYS A 1 89 ? -12.665 1.733 22.322 1.00 47.69 89 LYS A C 1
ATOM 719 O O . LYS A 1 89 ? -13.340 2.754 22.301 1.00 47.69 89 LYS A O 1
ATOM 724 N N . ASP A 1 90 ? -11.349 1.728 22.099 1.00 55.66 90 ASP A N 1
ATOM 725 C CA . ASP A 1 90 ? -10.496 2.932 22.137 1.00 55.66 90 ASP A CA 1
ATOM 726 C C . ASP A 1 90 ? -9.864 3.283 20.770 1.00 55.66 90 ASP A C 1
ATOM 728 O O . ASP A 1 90 ? -8.837 3.959 20.700 1.00 55.66 90 ASP A O 1
ATOM 732 N N . GLY A 1 91 ? -10.456 2.794 19.673 1.00 69.19 91 GLY A N 1
ATOM 733 C CA . GLY A 1 91 ? -9.982 3.008 18.301 1.00 69.19 91 GLY A CA 1
ATOM 734 C C . GLY A 1 91 ? -9.121 1.866 17.747 1.00 69.19 91 GLY A C 1
ATOM 735 O O . GLY A 1 91 ? -8.631 0.997 18.472 1.00 69.19 91 GLY A O 1
ATOM 736 N N . TYR A 1 92 ? -8.941 1.851 16.424 1.00 85.38 92 TYR A N 1
ATOM 737 C CA . TYR A 1 92 ? -8.194 0.809 15.720 1.00 85.38 92 TYR A CA 1
ATOM 738 C C . TYR A 1 92 ? -6.724 1.196 15.601 1.00 85.38 92 TYR A C 1
ATOM 740 O O . TYR A 1 92 ? -6.401 2.235 15.029 1.00 85.38 92 TYR A O 1
ATOM 748 N N . ARG A 1 93 ? -5.822 0.348 16.107 1.00 89.31 93 ARG A N 1
ATOM 749 C CA . ARG A 1 93 ? -4.370 0.584 16.086 1.00 89.31 93 ARG A CA 1
ATOM 750 C C . ARG A 1 93 ? -3.679 -0.300 15.058 1.00 89.31 93 ARG A C 1
ATOM 752 O O . ARG A 1 93 ? -3.704 -1.522 15.175 1.00 89.31 93 ARG A O 1
ATOM 759 N N . PHE A 1 94 ? -3.009 0.317 14.093 1.00 90.62 94 PHE A N 1
ATOM 760 C CA . PHE A 1 94 ? -2.114 -0.352 13.156 1.00 90.62 94 PHE A CA 1
ATOM 761 C C . PHE A 1 94 ? -0.669 -0.189 13.637 1.00 90.62 94 PHE A C 1
ATOM 763 O O . PHE A 1 94 ? -0.137 0.923 13.693 1.00 90.62 94 PHE A O 1
ATOM 770 N N . LYS A 1 95 ? -0.040 -1.305 14.022 1.00 90.31 95 LYS A N 1
ATOM 771 C CA . LYS A 1 95 ? 1.340 -1.332 14.513 1.00 90.31 95 LYS A CA 1
ATOM 772 C C . LYS A 1 95 ? 2.287 -1.723 13.388 1.00 90.31 95 LYS A C 1
ATOM 774 O O . LYS A 1 95 ? 2.150 -2.800 12.818 1.00 90.31 95 LYS A O 1
ATOM 779 N N . GLU A 1 96 ? 3.273 -0.876 13.135 1.00 91.19 96 GLU A N 1
ATOM 780 C CA . GLU A 1 96 ? 4.318 -1.141 12.153 1.00 91.19 96 GLU A CA 1
ATOM 781 C C . GLU A 1 96 ? 5.539 -1.857 12.724 1.00 91.19 96 GLU A C 1
ATOM 783 O O . GLU A 1 96 ? 5.783 -1.880 13.936 1.00 91.19 96 GLU A O 1
ATOM 788 N N . TYR A 1 97 ? 6.358 -2.384 11.814 1.00 84.81 97 TYR A N 1
ATOM 789 C CA . TYR A 1 97 ? 7.709 -2.832 12.131 1.00 84.81 97 TYR A CA 1
ATOM 790 C C . TYR A 1 97 ? 8.542 -1.682 12.706 1.00 84.81 97 TYR A C 1
ATOM 792 O O . TYR A 1 97 ? 8.437 -0.534 12.274 1.00 84.81 97 TYR A O 1
ATOM 800 N N . SER A 1 98 ? 9.434 -1.995 13.648 1.00 84.62 98 SER A N 1
ATOM 801 C CA . SER A 1 98 ? 10.289 -1.003 14.321 1.00 84.62 98 SER A CA 1
ATOM 802 C C . SER A 1 98 ? 11.107 -0.142 13.351 1.00 84.62 98 SER A C 1
ATOM 804 O O . SER A 1 98 ? 11.327 1.037 13.605 1.00 84.62 98 SER A O 1
ATOM 806 N N . THR A 1 99 ? 11.500 -0.702 12.205 1.00 84.81 99 THR A N 1
ATOM 807 C CA . THR A 1 99 ? 12.253 -0.017 11.140 1.00 84.81 99 THR A CA 1
ATOM 808 C C . THR A 1 99 ? 11.443 1.030 10.364 1.00 84.81 99 THR A C 1
ATOM 810 O O . THR A 1 99 ? 12.022 1.779 9.571 1.00 84.81 99 THR A O 1
ATOM 813 N N . LEU A 1 100 ? 10.123 1.072 10.565 1.00 87.00 100 LEU A N 1
ATOM 814 C CA . LEU A 1 100 ? 9.172 1.996 9.941 1.00 87.00 100 LEU A CA 1
ATOM 815 C C . LEU A 1 100 ? 8.462 2.873 10.982 1.00 87.00 100 LEU A C 1
ATOM 817 O O . LEU A 1 100 ? 8.147 4.027 10.691 1.00 87.00 100 LEU A O 1
ATOM 821 N N . ALA A 1 101 ? 8.244 2.337 12.188 1.00 77.38 101 ALA A N 1
ATOM 822 C CA . ALA A 1 101 ? 7.407 2.906 13.243 1.00 77.38 101 ALA A CA 1
ATOM 823 C C . ALA A 1 101 ? 7.761 4.354 13.627 1.00 77.38 101 ALA A C 1
ATOM 825 O O . ALA A 1 101 ? 6.859 5.150 13.870 1.00 77.38 101 ALA A O 1
ATOM 826 N N . THR A 1 102 ? 9.045 4.718 13.606 1.00 76.81 102 THR A N 1
ATOM 827 C CA . THR A 1 102 ? 9.524 6.054 14.005 1.00 76.81 102 THR A CA 1
ATOM 828 C C . THR A 1 102 ? 9.311 7.136 12.945 1.00 76.81 102 THR A C 1
ATOM 830 O O . THR A 1 102 ? 9.488 8.322 13.222 1.00 76.81 102 THR A O 1
ATOM 833 N N . SER A 1 103 ? 8.935 6.770 11.717 1.00 85.94 103 SER A N 1
ATOM 834 C CA . SER A 1 103 ? 8.683 7.742 10.658 1.00 85.94 103 SER A CA 1
ATOM 835 C C . SER A 1 103 ? 7.241 8.225 10.710 1.00 85.94 103 SER A C 1
ATOM 837 O O . SER A 1 103 ? 6.339 7.464 10.390 1.00 85.94 103 SER A O 1
ATOM 839 N N . GLN A 1 104 ? 7.001 9.511 10.958 1.00 87.19 104 GLN A N 1
ATOM 840 C CA . GLN A 1 104 ? 5.646 10.083 10.892 1.00 87.19 104 GLN A CA 1
ATOM 841 C C . GLN A 1 104 ? 4.942 9.829 9.541 1.00 87.19 104 GLN A C 1
ATOM 843 O O . GLN A 1 104 ? 3.720 9.744 9.461 1.00 87.19 104 GLN A O 1
ATOM 848 N N . SER A 1 105 ? 5.715 9.654 8.464 1.00 91.69 105 SER A N 1
ATOM 849 C CA . SER A 1 105 ? 5.182 9.390 7.124 1.00 91.69 105 SER A CA 1
ATOM 850 C C . SER A 1 105 ? 4.724 7.945 6.879 1.00 91.69 105 SER A C 1
ATOM 852 O O . SER A 1 105 ? 3.960 7.722 5.946 1.00 91.69 105 SER A O 1
ATOM 854 N N . MET A 1 106 ? 5.173 6.971 7.679 1.00 93.31 106 MET A N 1
ATOM 855 C CA . MET A 1 106 ? 4.949 5.531 7.440 1.00 93.31 106 MET A CA 1
ATOM 856 C C . MET A 1 106 ? 4.694 4.708 8.704 1.00 93.31 106 MET A C 1
ATOM 858 O O . MET A 1 106 ? 4.424 3.518 8.602 1.00 93.31 106 MET A O 1
ATOM 862 N N . GLY A 1 107 ? 4.832 5.304 9.881 1.00 90.50 107 GLY A N 1
ATOM 863 C CA . GLY A 1 107 ? 4.899 4.607 11.152 1.00 90.50 107 GLY A CA 1
ATOM 864 C C . GLY A 1 107 ? 3.554 4.086 11.628 1.00 90.50 107 GLY A C 1
ATOM 865 O O . GLY A 1 107 ? 2.551 4.122 10.908 1.00 90.50 107 GLY A O 1
ATOM 866 N N . SER A 1 108 ? 3.535 3.601 12.863 1.00 94.44 108 SER A N 1
ATOM 867 C CA . SER A 1 108 ? 2.313 3.116 13.501 1.00 94.44 108 SER A CA 1
ATOM 868 C C . SER A 1 108 ? 1.263 4.229 13.572 1.00 94.44 108 SER A C 1
ATOM 870 O O . SER A 1 108 ? 1.599 5.410 13.675 1.00 94.44 108 SER A O 1
ATOM 872 N N . CYS A 1 109 ? -0.014 3.874 13.510 1.00 93.56 109 CYS A N 1
ATOM 873 C CA . CYS A 1 109 ? -1.099 4.848 13.597 1.00 93.56 109 CYS A CA 1
ATOM 874 C C . CYS A 1 109 ? -2.329 4.283 14.301 1.00 93.56 109 CYS A C 1
ATOM 876 O O . CYS A 1 109 ? -2.489 3.066 14.424 1.00 93.56 109 CYS A O 1
ATOM 878 N N . GLN A 1 110 ? -3.209 5.175 14.742 1.00 93.00 110 GLN A N 1
ATOM 879 C CA . GLN A 1 110 ? -4.537 4.838 15.234 1.00 93.00 110 GLN A CA 1
ATOM 880 C C . GLN A 1 110 ? -5.618 5.712 14.595 1.00 93.00 110 GLN A C 1
ATOM 882 O O . GLN A 1 110 ? -5.312 6.738 13.987 1.00 93.00 110 GLN A O 1
ATOM 887 N N . GLY A 1 111 ? -6.871 5.268 14.692 1.00 90.75 111 GLY A N 1
ATOM 888 C CA . GLY A 1 111 ? -8.030 6.008 14.202 1.00 90.75 111 GLY A CA 1
ATOM 889 C C . GLY A 1 111 ? -9.261 5.123 14.019 1.00 90.75 111 GLY A C 1
ATOM 890 O O . GLY A 1 111 ? -9.464 4.142 14.742 1.00 90.75 111 GLY A O 1
ATOM 891 N N . SER A 1 112 ? -10.084 5.465 13.028 1.00 90.81 112 SER A N 1
ATOM 892 C CA . SER A 1 112 ? -11.261 4.682 12.633 1.00 90.81 112 SER A CA 1
ATOM 893 C C . SER A 1 112 ? -10.891 3.347 11.967 1.00 90.81 112 SER A C 1
ATOM 895 O O . SER A 1 112 ? -9.743 3.124 11.570 1.00 90.81 112 SER A O 1
ATOM 897 N N . LEU A 1 113 ? -11.883 2.467 11.771 1.00 88.06 113 LEU A N 1
ATOM 898 C CA . LEU A 1 113 ? -11.711 1.225 11.001 1.00 88.06 113 LEU A CA 1
ATOM 899 C C . LEU A 1 113 ? -11.140 1.516 9.605 1.00 88.06 113 LEU A C 1
ATOM 901 O O . LEU A 1 113 ? -10.269 0.798 9.116 1.00 88.06 113 LEU A O 1
ATOM 905 N N . ARG A 1 114 ? -11.580 2.621 8.989 1.00 91.88 114 ARG A N 1
ATOM 906 C CA . ARG A 1 114 ? -11.087 3.082 7.690 1.00 91.88 114 ARG A CA 1
ATOM 907 C C . ARG A 1 114 ? -9.596 3.403 7.727 1.00 91.88 114 ARG A C 1
ATOM 909 O O . ARG A 1 114 ? -8.877 2.918 6.860 1.00 91.88 114 ARG A O 1
ATOM 916 N N . VAL A 1 115 ? -9.123 4.150 8.731 1.00 93.38 115 VAL A N 1
ATOM 917 C CA . VAL A 1 115 ? -7.684 4.442 8.910 1.00 93.38 115 VAL A CA 1
ATOM 918 C C . VAL A 1 115 ? -6.886 3.147 8.995 1.00 93.38 115 VAL A C 1
ATOM 920 O O . VAL A 1 115 ? -5.892 2.983 8.288 1.00 93.38 115 VAL A O 1
ATOM 923 N N . TYR A 1 116 ? -7.346 2.211 9.823 1.00 91.94 116 TYR A N 1
ATOM 924 C CA . TYR A 1 116 ? -6.675 0.935 10.017 1.00 91.94 116 TYR A CA 1
ATOM 925 C C . TYR A 1 116 ? -6.592 0.122 8.717 1.00 91.94 116 TYR A C 1
ATOM 927 O O . TYR A 1 116 ? -5.501 -0.287 8.315 1.00 91.94 116 TYR A O 1
ATOM 935 N N . LEU A 1 117 ? -7.723 -0.098 8.036 1.00 92.88 117 LEU A N 1
ATOM 936 C CA . LEU A 1 117 ? -7.760 -0.937 6.835 1.00 92.88 117 LEU A CA 1
ATOM 937 C C . LEU A 1 117 ? -6.982 -0.296 5.686 1.00 92.88 117 LEU A C 1
ATOM 939 O O . LEU A 1 117 ? -6.298 -1.005 4.952 1.00 92.88 117 LEU A O 1
ATOM 943 N N . PHE A 1 118 ? -7.018 1.032 5.559 1.00 95.94 118 PHE A N 1
ATOM 944 C CA . PHE A 1 118 ? -6.204 1.754 4.584 1.00 95.94 118 PHE A CA 1
ATOM 945 C C . PHE A 1 118 ? -4.706 1.625 4.882 1.00 95.94 118 PHE A C 1
ATOM 947 O O . PHE A 1 118 ? -3.927 1.412 3.954 1.00 95.94 118 PHE A O 1
ATOM 954 N N . ALA A 1 119 ? -4.289 1.723 6.149 1.00 95.75 119 ALA A N 1
ATOM 955 C CA . ALA A 1 119 ? -2.893 1.538 6.541 1.00 95.75 119 ALA A CA 1
ATOM 956 C C . ALA A 1 119 ? -2.406 0.112 6.241 1.00 95.75 119 ALA A C 1
ATOM 958 O O . ALA A 1 119 ? -1.374 -0.062 5.589 1.00 95.75 119 ALA A O 1
ATOM 959 N N . LEU A 1 120 ? -3.194 -0.895 6.629 1.00 94.81 120 LEU A N 1
ATOM 960 C CA . LEU A 1 120 ? -2.898 -2.300 6.366 1.00 94.81 120 LEU A CA 1
ATOM 961 C C . LEU A 1 120 ? -2.843 -2.592 4.856 1.00 94.81 120 LEU A C 1
ATOM 963 O O . LEU A 1 120 ? -1.882 -3.188 4.373 1.00 94.81 120 LEU A O 1
ATOM 967 N N . CYS A 1 121 ? -3.817 -2.109 4.079 1.00 96.62 121 CYS A N 1
ATOM 968 C CA . CYS A 1 121 ? -3.813 -2.274 2.626 1.00 96.62 121 CYS A CA 1
ATOM 969 C C . CYS A 1 121 ? -2.642 -1.547 1.959 1.00 96.62 121 CYS A C 1
ATOM 971 O O . CYS A 1 121 ? -2.073 -2.072 1.006 1.00 96.62 121 CYS A O 1
ATOM 973 N N . ALA A 1 122 ? -2.255 -0.361 2.438 1.00 97.81 122 ALA A N 1
ATOM 974 C CA . ALA A 1 122 ? -1.092 0.358 1.924 1.00 97.81 122 ALA A CA 1
ATOM 975 C C . ALA A 1 122 ? 0.202 -0.438 2.130 1.00 97.81 122 ALA A C 1
ATOM 977 O O . ALA A 1 122 ? 1.031 -0.480 1.218 1.00 97.81 122 ALA A O 1
ATOM 978 N N . HIS A 1 123 ? 0.352 -1.093 3.283 1.00 97.38 123 HIS A N 1
ATOM 979 C CA . HIS A 1 123 ? 1.499 -1.947 3.581 1.00 97.38 123 HIS A CA 1
ATOM 980 C C . HIS A 1 123 ? 1.569 -3.130 2.608 1.00 97.38 123 HIS A C 1
ATOM 982 O O . HIS A 1 123 ? 2.572 -3.328 1.917 1.00 97.38 123 HIS A O 1
ATOM 988 N N . GLU A 1 124 ? 0.475 -3.880 2.478 1.00 97.56 124 GLU A N 1
ATOM 989 C CA . GLU A 1 124 ? 0.471 -5.070 1.628 1.00 97.56 124 GLU A CA 1
ATOM 990 C C . GLU A 1 124 ? 0.507 -4.735 0.134 1.00 97.56 124 GLU A C 1
ATOM 992 O O . GLU A 1 124 ? 1.175 -5.416 -0.650 1.00 97.56 124 GLU A O 1
ATOM 997 N N . LEU A 1 125 ? -0.130 -3.641 -0.287 1.00 97.75 125 LEU A N 1
ATOM 998 C CA . LEU A 1 125 ? -0.017 -3.162 -1.660 1.00 97.75 125 LEU A CA 1
ATOM 999 C C . LEU A 1 125 ? 1.422 -2.751 -1.983 1.00 97.75 125 LEU A C 1
ATOM 1001 O O . LEU A 1 125 ? 1.894 -3.044 -3.082 1.00 97.75 125 LEU A O 1
ATOM 1005 N N . ALA A 1 126 ? 2.148 -2.130 -1.048 1.00 97.19 126 ALA A N 1
ATOM 1006 C CA . ALA A 1 126 ? 3.555 -1.801 -1.254 1.00 97.19 126 ALA A CA 1
ATOM 1007 C C . ALA A 1 126 ? 4.404 -3.061 -1.488 1.00 97.19 126 ALA A C 1
ATOM 1009 O O . ALA A 1 126 ? 5.249 -3.064 -2.387 1.00 97.19 126 ALA A O 1
ATOM 1010 N N . HIS A 1 127 ? 4.130 -4.161 -0.779 1.00 97.00 127 HIS A N 1
ATOM 1011 C CA . HIS A 1 127 ? 4.743 -5.454 -1.085 1.00 97.00 127 HIS A CA 1
ATOM 1012 C C . HIS A 1 127 ? 4.348 -5.975 -2.469 1.00 97.00 127 HIS A C 1
ATOM 1014 O O . HIS A 1 127 ? 5.225 -6.329 -3.260 1.00 97.00 127 HIS A O 1
ATOM 1020 N N . ALA A 1 128 ? 3.060 -5.982 -2.818 1.00 96.56 128 ALA A N 1
ATOM 1021 C CA . ALA A 1 128 ? 2.610 -6.436 -4.136 1.00 96.56 128 ALA A CA 1
ATOM 1022 C C . ALA A 1 128 ? 3.274 -5.639 -5.279 1.00 96.56 128 ALA A C 1
ATOM 1024 O O . ALA A 1 128 ? 3.751 -6.221 -6.258 1.00 96.56 128 ALA A O 1
ATOM 1025 N N . MET A 1 129 ? 3.394 -4.317 -5.127 1.00 95.19 129 MET A N 1
ATOM 1026 C CA . MET A 1 129 ? 4.094 -3.429 -6.061 1.00 95.19 129 MET A CA 1
ATOM 1027 C C . MET A 1 129 ? 5.598 -3.715 -6.120 1.00 95.19 129 MET A C 1
ATOM 1029 O O . MET A 1 129 ? 6.166 -3.785 -7.212 1.00 95.19 129 MET A O 1
ATOM 1033 N N . GLN A 1 130 ? 6.242 -3.920 -4.968 1.00 94.88 130 GLN A N 1
ATOM 1034 C CA . GLN A 1 130 ? 7.652 -4.294 -4.876 1.00 94.88 130 GLN A CA 1
ATOM 1035 C C . GLN A 1 130 ? 7.927 -5.587 -5.655 1.00 94.88 130 GLN A C 1
ATOM 1037 O O . GLN A 1 130 ? 8.847 -5.633 -6.476 1.00 94.88 130 GLN A O 1
ATOM 1042 N N . TYR A 1 131 ? 7.129 -6.636 -5.437 1.00 93.94 131 TYR A N 1
ATOM 1043 C CA . TYR A 1 131 ? 7.288 -7.907 -6.144 1.00 93.94 131 TYR A CA 1
ATOM 1044 C C . TYR A 1 131 ? 6.967 -7.784 -7.635 1.00 93.94 131 TYR A C 1
ATOM 1046 O O . TYR A 1 131 ? 7.730 -8.296 -8.454 1.00 93.94 131 TYR A O 1
ATOM 1054 N N . TYR A 1 132 ? 5.920 -7.042 -8.008 1.00 93.12 132 TYR A N 1
ATOM 1055 C CA . TYR A 1 132 ? 5.614 -6.757 -9.410 1.00 93.12 132 TYR A CA 1
ATOM 1056 C C . TYR A 1 132 ? 6.803 -6.114 -10.128 1.00 93.12 132 TYR A C 1
ATOM 1058 O O . TYR A 1 132 ? 7.224 -6.593 -11.181 1.00 93.12 132 TYR A O 1
ATOM 1066 N N . ALA A 1 133 ? 7.390 -5.068 -9.547 1.00 90.69 133 ALA A N 1
ATOM 1067 C CA . ALA A 1 133 ? 8.514 -4.363 -10.149 1.00 90.69 133 ALA A CA 1
ATOM 1068 C C . ALA A 1 133 ? 9.766 -5.256 -10.260 1.00 90.69 133 ALA A C 1
ATOM 1070 O O . ALA A 1 133 ? 10.449 -5.243 -11.284 1.00 90.69 133 ALA A O 1
ATOM 1071 N N . ARG A 1 134 ? 10.031 -6.110 -9.260 1.00 89.88 134 ARG A N 1
ATOM 1072 C CA . ARG A 1 134 ? 11.120 -7.109 -9.315 1.00 89.88 134 ARG A CA 1
ATOM 1073 C C . ARG A 1 134 ? 10.928 -8.145 -10.416 1.00 89.88 134 ARG A C 1
ATOM 1075 O O . ARG A 1 134 ? 11.910 -8.540 -11.041 1.00 89.88 134 ARG A O 1
ATOM 1082 N N . SER A 1 135 ? 9.696 -8.602 -10.619 1.00 89.94 135 SER A N 1
ATOM 1083 C CA . SER A 1 135 ? 9.344 -9.585 -11.648 1.00 89.94 135 SER A CA 1
ATOM 1084 C C . SER A 1 135 ? 9.271 -8.985 -13.053 1.00 89.94 135 SER A C 1
ATOM 1086 O O . SER A 1 135 ? 9.206 -9.734 -14.021 1.00 89.94 135 SER A O 1
ATOM 1088 N N . ASN A 1 136 ? 9.304 -7.654 -13.177 1.00 88.31 136 ASN A N 1
ATOM 1089 C CA . ASN A 1 136 ? 9.223 -6.931 -14.444 1.00 88.31 136 ASN A CA 1
ATOM 1090 C C . ASN A 1 136 ? 10.371 -5.905 -14.567 1.00 88.31 136 ASN A C 1
ATOM 1092 O O . ASN A 1 136 ? 10.114 -4.700 -14.617 1.00 88.31 136 ASN A O 1
ATOM 1096 N N . PRO A 1 137 ? 11.646 -6.338 -14.619 1.00 84.44 137 PRO A N 1
ATOM 1097 C CA . PRO A 1 137 ? 12.808 -5.441 -14.599 1.00 84.44 137 PRO A CA 1
ATOM 1098 C C . PRO A 1 137 ? 12.836 -4.414 -15.744 1.00 84.44 137 PRO A C 1
ATOM 1100 O O . PRO A 1 137 ? 13.340 -3.309 -15.565 1.00 84.44 137 PRO A O 1
ATOM 1103 N N . GLN A 1 138 ? 12.230 -4.718 -16.890 1.00 86.62 138 GLN A N 1
ATOM 1104 C CA . GLN A 1 138 ? 12.040 -3.780 -17.997 1.00 86.62 138 GLN A CA 1
ATOM 1105 C C . GLN A 1 138 ? 11.235 -2.532 -17.591 1.00 86.62 138 GLN A C 1
ATOM 1107 O O . GLN A 1 138 ? 11.474 -1.445 -18.106 1.00 86.62 138 GLN A O 1
ATOM 1112 N N . LYS A 1 139 ? 10.314 -2.657 -16.624 1.00 84.00 139 LYS A N 1
ATOM 1113 C CA . LYS A 1 139 ? 9.554 -1.525 -16.071 1.00 84.00 139 LYS A CA 1
ATOM 1114 C C . LYS A 1 139 ? 10.406 -0.637 -15.165 1.00 84.00 139 LYS A C 1
ATOM 1116 O O . LYS A 1 139 ? 10.103 0.542 -15.037 1.00 84.00 139 LYS A O 1
ATOM 1121 N N . LEU A 1 140 ? 11.464 -1.180 -14.560 1.00 84.81 140 LEU A N 1
ATOM 1122 C CA . LEU A 1 140 ? 12.407 -0.404 -13.751 1.00 84.81 140 LEU A CA 1
ATOM 1123 C C . LEU A 1 140 ? 13.336 0.457 -14.612 1.00 84.81 140 LEU A C 1
ATOM 1125 O O . LEU A 1 140 ? 13.741 1.527 -14.166 1.00 84.81 140 LEU A O 1
ATOM 1129 N N . ALA A 1 141 ? 13.658 0.009 -15.829 1.00 82.56 141 ALA A N 1
ATOM 1130 C CA . ALA A 1 141 ? 14.490 0.759 -16.770 1.00 82.56 141 ALA A CA 1
ATOM 1131 C C . ALA A 1 141 ? 13.740 1.922 -17.450 1.00 82.56 141 ALA A C 1
ATOM 1133 O O . ALA A 1 141 ? 14.358 2.892 -17.890 1.00 82.56 141 ALA A O 1
ATOM 1134 N N . ASP A 1 142 ? 12.410 1.849 -17.529 1.00 86.19 142 ASP A N 1
ATOM 1135 C CA . ASP A 1 142 ? 11.583 2.889 -18.136 1.00 86.19 142 ASP A CA 1
ATOM 1136 C C . ASP A 1 142 ? 11.373 4.069 -17.172 1.00 86.19 142 ASP A C 1
ATOM 1138 O O . ASP A 1 142 ? 10.603 3.983 -16.215 1.00 86.19 142 ASP A O 1
ATOM 1142 N N . LYS A 1 143 ? 12.005 5.214 -17.459 1.00 84.50 143 LYS A N 1
ATOM 1143 C CA . LYS A 1 143 ? 11.900 6.449 -16.656 1.00 84.50 143 LYS A CA 1
ATOM 1144 C C . LYS A 1 143 ? 10.492 7.056 -16.620 1.00 84.50 143 LYS A C 1
ATOM 1146 O O . LYS A 1 143 ? 10.186 7.838 -15.721 1.00 84.50 143 LYS A O 1
ATOM 1151 N N . LYS A 1 144 ? 9.611 6.716 -17.569 1.00 85.31 144 LYS A N 1
ATOM 1152 C CA . LYS A 1 144 ? 8.198 7.131 -17.525 1.00 85.31 144 LYS A CA 1
ATOM 1153 C C . LYS A 1 144 ? 7.417 6.327 -16.483 1.00 85.31 144 LYS A C 1
ATOM 1155 O O . LYS A 1 144 ? 6.409 6.818 -15.969 1.00 85.31 144 LYS A O 1
ATOM 1160 N N . VAL A 1 145 ? 7.892 5.121 -16.165 1.00 84.88 145 VAL A N 1
ATOM 1161 C CA . VAL A 1 145 ? 7.295 4.192 -15.201 1.00 84.88 145 VAL A CA 1
ATOM 1162 C C . VAL A 1 145 ? 7.959 4.302 -13.829 1.00 84.88 145 VAL A C 1
ATOM 1164 O O . VAL A 1 145 ? 7.262 4.524 -12.843 1.00 84.88 145 VAL A O 1
ATOM 1167 N N . ASN A 1 146 ? 9.283 4.189 -13.7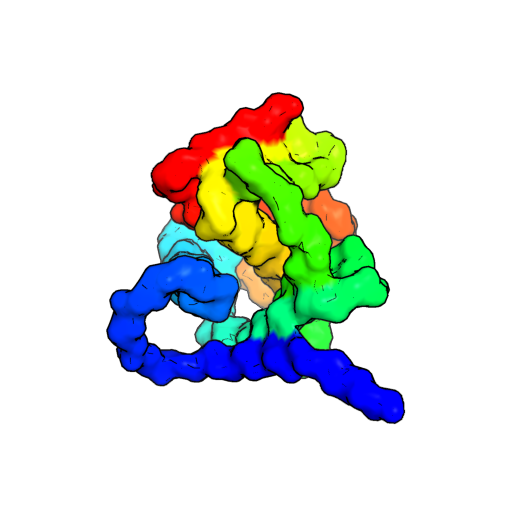59 1.00 88.56 146 ASN A N 1
ATOM 1168 C CA . ASN A 1 146 ? 10.085 4.265 -12.541 1.00 88.56 146 ASN A CA 1
ATOM 1169 C C . ASN A 1 146 ? 10.636 5.680 -12.328 1.00 88.56 146 ASN A C 1
ATOM 1171 O O . ASN A 1 146 ? 11.817 5.956 -12.546 1.00 88.56 146 ASN A O 1
ATOM 1175 N N . LYS A 1 147 ? 9.759 6.597 -11.925 1.00 86.00 147 LYS A N 1
ATOM 1176 C CA . LYS A 1 147 ? 10.102 8.016 -11.777 1.00 86.00 147 LYS A CA 1
ATOM 1177 C C . LYS A 1 147 ? 11.060 8.288 -10.624 1.00 86.00 147 LYS A C 1
ATOM 1179 O O . LYS A 1 147 ? 11.887 9.185 -10.730 1.00 86.00 147 LYS A O 1
ATOM 1184 N N . ALA A 1 148 ? 10.956 7.510 -9.550 1.00 86.25 148 ALA A N 1
ATOM 1185 C CA . ALA A 1 148 ? 11.821 7.637 -8.381 1.00 86.25 148 ALA A CA 1
ATOM 1186 C C . ALA A 1 148 ? 13.210 6.998 -8.575 1.00 86.25 148 ALA A C 1
ATOM 1188 O O . ALA A 1 148 ? 14.027 7.029 -7.661 1.00 86.25 148 ALA A O 1
ATOM 1189 N N . GLY A 1 149 ? 13.494 6.401 -9.743 1.00 87.62 149 GLY A N 1
ATOM 1190 C CA . GLY A 1 149 ? 14.790 5.773 -10.010 1.00 87.62 149 GLY A CA 1
ATOM 1191 C C . GLY A 1 149 ? 15.073 4.562 -9.117 1.00 87.62 149 GLY A C 1
ATOM 1192 O O . GLY A 1 149 ? 16.231 4.252 -8.847 1.00 87.62 149 GLY A O 1
ATOM 1193 N N . ILE A 1 150 ? 14.027 3.871 -8.655 1.00 89.31 150 ILE A N 1
ATOM 1194 C CA . ILE A 1 150 ? 14.148 2.732 -7.744 1.00 89.31 150 ILE A CA 1
ATOM 1195 C C . ILE A 1 150 ? 14.904 1.609 -8.452 1.00 89.31 150 ILE A C 1
ATOM 1197 O O . ILE A 1 150 ? 14.479 1.104 -9.492 1.00 89.31 150 ILE A O 1
ATOM 1201 N N . SER A 1 151 ? 16.025 1.187 -7.884 1.00 89.44 151 SER A N 1
ATOM 1202 C CA . SER A 1 151 ? 16.813 0.087 -8.426 1.00 89.44 151 SER A CA 1
ATOM 1203 C C . SER A 1 151 ? 16.249 -1.276 -8.019 1.00 89.44 151 SER A C 1
ATOM 1205 O O . SER A 1 151 ? 15.597 -1.449 -6.986 1.00 89.44 151 SER A O 1
ATOM 1207 N N . ARG A 1 152 ? 16.585 -2.310 -8.799 1.00 86.88 152 ARG A N 1
ATOM 1208 C CA . ARG A 1 152 ? 16.258 -3.701 -8.451 1.00 86.88 152 ARG A CA 1
ATOM 1209 C C . ARG A 1 152 ? 16.863 -4.124 -7.105 1.00 86.88 152 ARG A C 1
ATOM 1211 O O . ARG A 1 152 ? 16.254 -4.924 -6.398 1.00 86.88 152 ARG A O 1
ATOM 1218 N N . LEU A 1 153 ? 18.039 -3.595 -6.753 1.00 88.88 153 LEU A N 1
ATOM 1219 C CA . LEU A 1 153 ? 18.711 -3.880 -5.481 1.00 88.88 153 LEU A CA 1
ATOM 1220 C C . LEU A 1 153 ? 17.923 -3.319 -4.294 1.00 88.88 153 LEU A C 1
ATOM 1222 O O . LEU A 1 153 ? 17.700 -4.043 -3.328 1.00 88.88 153 LEU A O 1
ATOM 1226 N N . GLN A 1 154 ? 17.408 -2.092 -4.407 1.00 90.12 154 GLN A N 1
ATOM 1227 C CA . GLN A 1 154 ? 16.574 -1.460 -3.374 1.00 90.12 154 GLN A CA 1
ATOM 1228 C C . GLN A 1 154 ? 15.239 -2.182 -3.150 1.00 90.12 154 GLN A C 1
ATOM 1230 O O . GLN A 1 154 ? 14.648 -2.069 -2.078 1.00 90.12 154 GLN A O 1
ATOM 1235 N N . LEU A 1 155 ? 14.769 -2.947 -4.138 1.00 91.19 155 LEU A N 1
ATOM 1236 C CA . LEU A 1 155 ? 13.566 -3.771 -4.027 1.00 91.19 155 LEU A CA 1
ATOM 1237 C C . LEU A 1 155 ? 13.842 -5.178 -3.477 1.00 91.19 155 LEU A C 1
ATOM 1239 O O . LEU A 1 155 ? 12.890 -5.906 -3.205 1.00 91.19 155 LEU A O 1
ATOM 1243 N N . LYS A 1 156 ? 15.098 -5.613 -3.322 1.00 89.75 156 LYS A N 1
ATOM 1244 C CA . LYS A 1 156 ? 15.409 -6.984 -2.882 1.00 89.75 156 LYS A CA 1
ATOM 1245 C C . LYS A 1 156 ? 14.994 -7.257 -1.424 1.00 89.75 156 LYS A C 1
ATOM 1247 O O . LYS A 1 156 ? 14.359 -8.298 -1.218 1.00 89.75 156 LYS A O 1
ATOM 1252 N N . PRO A 1 157 ? 15.308 -6.395 -0.437 1.00 90.06 157 PRO A N 1
ATOM 1253 C CA . PRO A 1 157 ? 14.956 -6.653 0.956 1.00 90.06 157 PRO A CA 1
ATOM 1254 C C . PRO A 1 157 ? 13.460 -6.420 1.213 1.00 90.06 157 PRO A C 1
ATOM 1256 O O . PRO A 1 157 ? 12.922 -5.410 0.741 1.00 90.06 157 PRO A O 1
ATOM 1259 N N . PRO A 1 158 ? 12.773 -7.293 1.973 1.00 84.56 158 PRO A N 1
ATOM 1260 C CA . PRO A 1 158 ? 11.465 -6.942 2.519 1.00 84.56 158 PRO A CA 1
ATOM 1261 C C . PRO A 1 158 ? 11.628 -5.690 3.394 1.00 84.56 158 PRO A C 1
ATOM 1263 O O . PRO A 1 158 ? 12.603 -5.579 4.135 1.00 84.56 158 PRO A O 1
ATOM 1266 N N . HIS A 1 159 ? 10.742 -4.706 3.219 1.00 91.19 159 HIS A N 1
ATOM 1267 C CA . HIS A 1 159 ? 10.803 -3.413 3.921 1.00 91.19 159 HIS A CA 1
ATOM 1268 C C . HIS A 1 159 ? 12.084 -2.578 3.685 1.00 91.19 159 HIS A C 1
ATOM 1270 O O . HIS A 1 159 ? 12.378 -1.659 4.452 1.00 91.19 159 HIS A O 1
ATOM 1276 N N . GLY A 1 160 ? 12.844 -2.864 2.617 1.00 90.75 160 GLY A N 1
ATOM 1277 C CA . GLY A 1 160 ? 14.005 -2.069 2.187 1.00 90.75 160 GLY A CA 1
ATOM 1278 C C . GLY A 1 160 ? 13.631 -0.717 1.564 1.00 90.75 160 GLY A C 1
ATOM 1279 O O . GLY A 1 160 ? 12.456 -0.370 1.459 1.00 90.75 160 GLY A O 1
ATOM 1280 N N . ASP A 1 161 ? 14.619 0.052 1.107 1.00 92.06 161 ASP A N 1
ATOM 1281 C CA . ASP A 1 161 ? 14.405 1.435 0.638 1.00 92.06 161 ASP A CA 1
ATOM 1282 C C . ASP A 1 161 ? 13.394 1.556 -0.506 1.00 92.06 161 ASP A C 1
ATOM 1284 O O . ASP A 1 161 ? 12.565 2.463 -0.504 1.00 92.06 161 ASP A O 1
ATOM 1288 N N . GLY A 1 162 ? 13.395 0.610 -1.451 1.00 92.44 162 GLY A N 1
ATOM 1289 C CA . GLY A 1 162 ? 12.426 0.609 -2.547 1.00 92.44 162 GLY A CA 1
ATOM 1290 C C . GLY A 1 162 ? 10.994 0.360 -2.063 1.00 92.44 162 GLY A C 1
ATOM 1291 O O . GLY A 1 162 ? 10.061 0.980 -2.564 1.00 92.44 162 GLY A O 1
ATOM 1292 N N . PHE A 1 163 ? 10.818 -0.502 -1.054 1.00 94.94 163 PHE A N 1
ATOM 1293 C CA . PHE A 1 163 ? 9.526 -0.669 -0.384 1.00 94.94 163 PHE A CA 1
ATOM 1294 C C . PHE A 1 163 ? 9.129 0.618 0.338 1.00 94.94 163 PHE A C 1
ATOM 1296 O O . PHE A 1 163 ? 8.013 1.091 0.154 1.00 94.94 163 PHE A O 1
ATOM 1303 N N . LYS A 1 164 ? 10.042 1.200 1.126 1.00 94.81 164 LYS A N 1
ATOM 1304 C CA . LYS A 1 164 ? 9.787 2.416 1.910 1.00 94.81 164 LYS A CA 1
ATOM 1305 C C . LYS A 1 164 ? 9.348 3.572 1.020 1.00 94.81 164 LYS A C 1
ATOM 1307 O O . LYS A 1 164 ? 8.434 4.296 1.385 1.00 94.81 164 LYS A O 1
ATOM 1312 N N . GLU A 1 165 ? 9.940 3.720 -0.160 1.00 94.38 165 GLU A N 1
ATOM 1313 C CA . GLU A 1 165 ? 9.552 4.760 -1.116 1.00 94.38 165 GLU A CA 1
ATOM 1314 C C . GLU A 1 165 ? 8.107 4.591 -1.609 1.00 94.38 165 GLU A C 1
ATOM 1316 O O . GLU A 1 165 ? 7.304 5.525 -1.557 1.00 94.38 165 GLU A O 1
ATOM 1321 N N . ILE A 1 166 ? 7.747 3.373 -2.025 1.00 95.38 166 ILE A N 1
ATOM 1322 C CA . ILE A 1 166 ? 6.386 3.041 -2.466 1.00 95.38 166 ILE A CA 1
ATOM 1323 C C . ILE A 1 166 ? 5.393 3.217 -1.314 1.00 95.38 166 ILE A C 1
ATOM 1325 O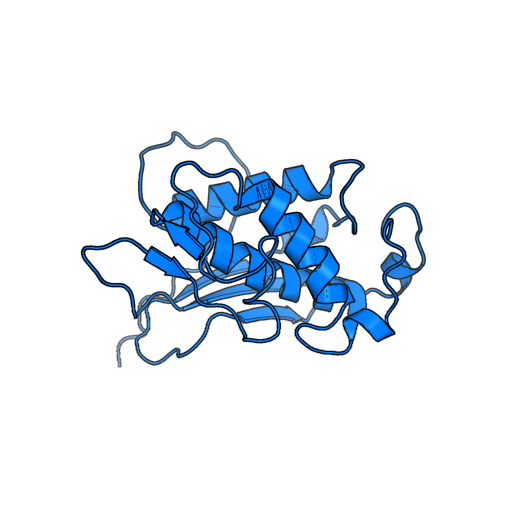 O . ILE A 1 166 ? 4.332 3.821 -1.479 1.00 95.38 166 ILE A O 1
ATOM 1329 N N . TYR A 1 167 ? 5.742 2.697 -0.142 1.00 97.12 167 TYR A N 1
ATOM 1330 C CA . TYR A 1 167 ? 4.873 2.691 1.018 1.00 97.12 167 TYR A CA 1
ATOM 1331 C C . TYR A 1 167 ? 4.636 4.099 1.567 1.00 97.12 167 TYR A C 1
ATOM 1333 O O . TYR A 1 167 ? 3.490 4.470 1.816 1.00 97.12 167 TYR A O 1
ATOM 1341 N N . ARG A 1 168 ? 5.683 4.930 1.653 1.00 96.31 168 ARG A N 1
ATOM 1342 C CA . ARG A 1 168 ? 5.576 6.349 2.023 1.00 96.31 168 ARG A CA 1
ATOM 1343 C C . ARG A 1 168 ? 4.604 7.087 1.120 1.00 96.31 168 ARG A C 1
ATOM 1345 O O . ARG A 1 168 ? 3.752 7.819 1.615 1.00 96.31 168 ARG A O 1
ATOM 1352 N N . PHE A 1 169 ? 4.715 6.878 -0.191 1.00 96.75 169 PHE A N 1
ATOM 1353 C CA . PHE A 1 169 ? 3.802 7.484 -1.151 1.00 96.75 169 PHE A CA 1
ATOM 1354 C C . PHE A 1 169 ? 2.348 7.087 -0.869 1.00 96.75 169 PHE A C 1
ATOM 1356 O O . PHE A 1 169 ? 1.494 7.964 -0.765 1.00 96.75 169 PHE A O 1
ATOM 1363 N N . LEU A 1 170 ? 2.065 5.792 -0.686 1.00 97.44 170 LEU A N 1
ATOM 1364 C CA . LEU A 1 170 ? 0.709 5.314 -0.386 1.00 97.44 170 LEU A CA 1
ATOM 1365 C C . LEU A 1 170 ? 0.181 5.879 0.940 1.00 97.44 170 LEU A C 1
ATOM 1367 O O . LEU A 1 170 ? -0.965 6.319 1.002 1.00 97.44 170 LEU A O 1
ATOM 1371 N N . ARG A 1 171 ? 1.015 5.926 1.983 1.00 97.44 171 ARG A N 1
ATOM 1372 C CA . ARG A 1 171 ? 0.653 6.465 3.301 1.00 97.44 171 ARG A CA 1
ATOM 1373 C C . ARG A 1 171 ? 0.309 7.946 3.246 1.00 97.44 171 ARG A C 1
ATOM 1375 O O . ARG A 1 171 ? -0.770 8.328 3.691 1.00 97.44 171 ARG A O 1
ATOM 1382 N N . ILE A 1 172 ? 1.174 8.765 2.650 1.00 96.19 172 ILE A N 1
ATOM 1383 C CA . ILE A 1 172 ? 0.942 10.209 2.511 1.00 96.19 172 ILE A CA 1
ATOM 1384 C C . ILE A 1 172 ? -0.276 10.478 1.630 1.00 96.19 172 ILE A C 1
ATOM 1386 O O . ILE A 1 172 ? -1.088 11.341 1.950 1.00 96.19 172 ILE A O 1
ATOM 1390 N N . GLU A 1 173 ? -0.425 9.758 0.518 1.00 96.19 173 GLU A N 1
ATOM 1391 C CA . GLU A 1 173 ? -1.494 10.049 -0.432 1.00 96.19 173 GLU A CA 1
ATOM 1392 C C . GLU A 1 173 ? -2.872 9.585 0.023 1.00 96.19 173 GLU A C 1
ATOM 1394 O O . GLU A 1 173 ? -3.848 10.237 -0.352 1.00 96.19 173 GLU A O 1
ATOM 1399 N N . LEU A 1 174 ? -2.951 8.486 0.780 1.00 96.81 174 LEU A N 1
ATOM 1400 C CA . LEU A 1 174 ? -4.210 7.783 1.035 1.00 96.81 174 LEU A CA 1
ATOM 1401 C C . LEU A 1 174 ? -4.575 7.664 2.514 1.00 96.81 174 LEU A C 1
ATOM 1403 O O . LEU A 1 174 ? -5.760 7.624 2.814 1.00 96.81 174 LEU A O 1
ATOM 1407 N N . VAL A 1 175 ? -3.601 7.582 3.425 1.00 96.94 175 VAL A N 1
ATOM 1408 C CA . VAL A 1 175 ? -3.851 7.207 4.830 1.00 96.94 175 VAL A CA 1
ATOM 1409 C C . VAL A 1 175 ? -3.768 8.413 5.755 1.00 96.94 175 VAL A C 1
ATOM 1411 O O . VAL A 1 175 ? -4.707 8.706 6.484 1.00 96.94 175 VAL A O 1
ATOM 1414 N N . ASN A 1 176 ? -2.675 9.170 5.678 1.00 96.44 176 ASN A N 1
ATOM 1415 C CA . ASN A 1 176 ? -2.394 10.282 6.591 1.00 96.44 176 ASN A CA 1
ATOM 1416 C C . ASN A 1 176 ? -3.330 11.493 6.381 1.00 96.44 176 ASN A C 1
ATOM 1418 O O . ASN A 1 176 ? -3.244 12.468 7.118 1.00 96.44 176 ASN A O 1
ATOM 1422 N N . LYS A 1 177 ? -4.183 11.448 5.350 1.00 94.38 177 LYS A N 1
ATOM 1423 C CA . LYS A 1 177 ? -5.193 12.465 5.014 1.00 94.38 177 LYS A CA 1
ATOM 1424 C C . LYS A 1 177 ? -6.604 12.075 5.469 1.00 94.38 177 LYS A C 1
ATOM 1426 O O . LYS A 1 177 ? -7.550 12.787 5.158 1.00 94.38 177 LYS A O 1
ATOM 1431 N N . ILE A 1 178 ? -6.764 10.914 6.101 1.00 94.56 178 ILE A N 1
ATOM 1432 C CA . ILE A 1 178 ? -8.062 10.450 6.590 1.00 94.56 178 ILE A CA 1
ATOM 1433 C C . ILE A 1 178 ? -8.382 11.175 7.897 1.00 94.56 178 ILE A C 1
ATOM 1435 O O . ILE A 1 178 ? -7.547 11.212 8.799 1.00 94.56 178 ILE A O 1
ATOM 1439 N N . ASP A 1 179 ? -9.600 11.698 8.014 1.00 92.69 179 ASP A N 1
ATOM 1440 C CA . ASP A 1 179 ? -10.080 12.313 9.251 1.00 92.69 179 ASP A CA 1
ATOM 1441 C C . ASP A 1 179 ? -9.997 11.326 10.428 1.00 92.69 179 ASP A C 1
ATOM 1443 O O . ASP A 1 179 ? -10.376 10.155 10.318 1.00 92.69 179 ASP A O 1
ATOM 1447 N N . GLY A 1 180 ? -9.464 11.798 11.557 1.00 89.50 180 GLY A N 1
ATOM 1448 C CA . GLY A 1 180 ? -9.197 10.963 12.732 1.00 89.50 180 GLY A CA 1
ATOM 1449 C C . GLY A 1 180 ? -7.946 10.080 12.622 1.00 89.50 180 GLY A C 1
ATOM 1450 O O . GLY A 1 180 ? -7.774 9.181 13.442 1.00 89.50 180 GLY A O 1
ATOM 1451 N N . PHE A 1 181 ? -7.081 10.292 11.622 1.00 94.44 181 PHE A N 1
ATOM 1452 C CA . PHE A 1 181 ? -5.741 9.704 11.600 1.00 94.44 181 PHE A CA 1
ATOM 1453 C C . PHE A 1 181 ? -4.867 10.290 12.714 1.00 94.44 181 PHE A C 1
ATOM 1455 O O . PHE A 1 181 ? -4.673 11.503 12.798 1.00 94.44 181 PHE A O 1
ATOM 1462 N N . GLU A 1 182 ? -4.242 9.411 13.492 1.00 94.00 182 GLU A N 1
ATOM 1463 C CA . GLU A 1 182 ? -3.269 9.783 14.512 1.00 94.00 182 GLU A CA 1
ATOM 1464 C C . GLU A 1 182 ? -1.994 8.951 14.363 1.00 94.00 182 GLU A C 1
ATOM 1466 O O . GLU A 1 182 ? -2.026 7.720 14.348 1.00 94.00 182 GLU A O 1
ATOM 1471 N N . TRP A 1 183 ? -0.843 9.617 14.267 1.00 93.81 183 TRP A N 1
ATOM 1472 C CA . TRP A 1 183 ? 0.456 8.944 14.275 1.00 93.81 183 TRP A CA 1
ATOM 1473 C C . TRP A 1 183 ? 0.840 8.531 15.700 1.00 93.81 183 TRP A C 1
ATOM 1475 O O . TRP A 1 183 ? 0.760 9.330 16.633 1.00 93.81 183 TRP A O 1
ATOM 1485 N N . LEU A 1 184 ? 1.304 7.292 15.850 1.00 87.88 184 LEU A N 1
ATOM 1486 C CA . LEU A 1 184 ? 1.821 6.754 17.102 1.00 87.88 184 LEU A CA 1
ATOM 1487 C C . LEU A 1 184 ? 3.352 6.789 17.077 1.00 87.88 184 LEU A C 1
ATOM 1489 O O . LEU A 1 184 ? 3.967 6.194 16.188 1.00 87.88 184 LEU A O 1
ATOM 1493 N N . LYS A 1 185 ? 3.928 7.499 18.051 1.00 76.25 185 LYS A N 1
ATOM 1494 C CA . LYS A 1 185 ? 5.377 7.618 18.260 1.00 76.25 185 LYS A CA 1
ATOM 1495 C C . LYS A 1 185 ? 6.006 6.310 18.727 1.00 76.25 185 LYS A C 1
ATOM 1497 O O . LYS A 1 185 ? 5.356 5.600 19.527 1.00 76.25 185 LYS A O 1
#

Sequence (185 aa):
MQRGNMKELNVYTGEYTINSEDHETIINEFVGLAKKATRKASAPFKLSADFWKRLIVTLDFNDHRTASRGGYRNGVAWINLALDKYPRKDGYRFKEYSTLATSQSMGSCQGSLRVYLFALCAHELAHAMQYYARSNPQKLADKKVNKAGISRLQLKPPHGDGFKEIYRFLRIELVNKIDGFEWLK